Protein AF-A0A4V5NY63-F1 (afdb_monomer_lite)

Sequence (274 aa):
MLSLVLTALLGGGAPMCDRSELPGCLERLPTPLVSALSQHWGVPPRQLGPTLERQLAGQGAVTLTLGRQALILTDGRRIAQPHILLVGHEVYELPSVHSLSLAVLHEQGHLIEVGEELRQPYRFAYWPEVWQEEVVADLYALWQLARRGELALGWDLVHLRNFNLMGAAPDWAHWTTPVLLPWLVSPERRQTLARLSFERVLATSVVVAADLPHFRTLGRRQFGPGRGAYPYVPPQLVERWWQLLTPSLSLLMGEDLAPYRQRQHRLMVAKSAN

Secondary structure (DSSP, 8-state):
--------S--SPPPEEEGGGHHHHHHHS-HHHHHHHHHHHT--GGGHHHHHHHHTTT-SEEEEEETTEEEEEE-HHHHTPPEEEEETTEEEEE-----HHHHHHHHHHHT----HHHHGGG--TTS-TTHHHHHHHHHHHHHHHHHHT-GGGHHHHHHHHHHHHHSSS--SSS--HHHHHHHHH-HHHHHHHTTS-HHHHHHH----GGGHHHHHHHHHHHHS---S------HHHHHHHHHHHHHHHHHHHGGGHHHHHHHHHHHHHPPP--

Radius of gyration: 20.57 Å; chains: 1; bounding box: 48×41×68 Å

pLDDT: mean 89.66, std 14.72, range [22.0, 98.62]

Structure (mmCIF, N/CA/C/O backbone):
data_AF-A0A4V5NY63-F1
#
_entry.id   AF-A0A4V5NY63-F1
#
loop_
_atom_site.group_PDB
_atom_site.id
_atom_site.type_symbol
_atom_site.label_atom_id
_atom_site.label_alt_id
_atom_site.label_comp_id
_atom_site.label_asym_id
_atom_site.label_entity_id
_atom_site.label_seq_id
_atom_site.pdbx_PDB_ins_code
_atom_site.Cartn_x
_atom_site.Cartn_y
_atom_site.Cartn_z
_atom_site.occupancy
_atom_site.B_iso_or_equiv
_atom_site.auth_seq_id
_atom_site.auth_comp_id
_atom_site.auth_asym_id
_atom_site.auth_atom_id
_atom_site.pdbx_PDB_model_num
ATOM 1 N N . MET A 1 1 ? 15.476 -2.361 41.606 1.00 29.45 1 MET A N 1
ATOM 2 C CA . MET A 1 1 ? 14.693 -1.191 41.154 1.00 29.45 1 MET A CA 1
ATOM 3 C C . MET A 1 1 ? 14.299 -1.453 39.705 1.00 29.45 1 MET A C 1
ATOM 5 O O . MET A 1 1 ? 15.157 -1.394 38.844 1.00 29.45 1 MET A O 1
ATOM 9 N N . LEU A 1 2 ? 13.198 -2.171 39.474 1.00 29.66 2 LEU A N 1
ATOM 10 C CA . LEU A 1 2 ? 11.867 -1.618 39.163 1.00 29.66 2 LEU A CA 1
ATOM 11 C C . LEU A 1 2 ? 11.879 -0.659 37.962 1.00 29.66 2 LEU A C 1
ATOM 13 O O . LEU A 1 2 ? 12.070 0.541 38.116 1.00 29.66 2 LEU A O 1
ATOM 17 N N . SER A 1 3 ? 11.592 -1.206 36.783 1.00 22.00 3 SER A N 1
ATOM 18 C CA . SER A 1 3 ? 10.511 -0.695 35.937 1.00 22.00 3 SER A CA 1
ATOM 19 C C . SER A 1 3 ? 10.068 -1.800 34.987 1.00 22.00 3 SER A C 1
ATOM 21 O O . SER A 1 3 ? 10.631 -2.005 33.917 1.00 22.00 3 SER A O 1
ATOM 23 N N . LEU A 1 4 ? 9.045 -2.534 35.436 1.00 27.45 4 LEU A N 1
ATOM 24 C CA . LEU A 1 4 ? 8.019 -3.062 34.548 1.00 27.45 4 LEU A CA 1
ATOM 25 C C . LEU A 1 4 ? 7.499 -1.876 33.728 1.00 27.45 4 LEU A C 1
ATOM 27 O O . LEU A 1 4 ? 6.794 -1.024 34.268 1.00 27.45 4 LEU A O 1
ATOM 31 N N . VAL A 1 5 ? 7.867 -1.797 32.452 1.00 26.58 5 VAL A N 1
ATOM 32 C CA . VAL A 1 5 ? 7.132 -0.940 31.524 1.00 26.58 5 VAL A CA 1
ATOM 33 C C . VAL A 1 5 ? 5.848 -1.681 31.184 1.00 26.58 5 VAL A C 1
ATOM 35 O O . VAL A 1 5 ? 5.846 -2.806 30.693 1.00 26.58 5 VAL A O 1
ATOM 38 N N . LEU A 1 6 ? 4.761 -1.037 31.577 1.00 28.69 6 LEU A N 1
ATOM 39 C CA . LEU A 1 6 ? 3.382 -1.473 31.526 1.00 28.69 6 LEU A CA 1
ATOM 40 C C . LEU A 1 6 ? 2.942 -1.741 30.070 1.00 28.69 6 LEU A C 1
ATOM 42 O O . LEU A 1 6 ? 2.377 -0.877 29.405 1.00 28.69 6 LEU A O 1
ATOM 46 N N . THR A 1 7 ? 3.150 -2.955 29.564 1.00 36.00 7 THR A N 1
ATOM 47 C CA . THR A 1 7 ? 2.375 -3.501 28.438 1.00 36.00 7 THR A CA 1
ATOM 48 C C . THR A 1 7 ? 0.969 -3.838 28.922 1.00 36.00 7 THR A C 1
ATOM 50 O O . THR A 1 7 ? 0.666 -4.985 29.229 1.00 36.00 7 THR A O 1
ATOM 53 N N . ALA A 1 8 ? 0.116 -2.825 29.050 1.00 33.66 8 ALA A N 1
ATOM 54 C CA . ALA A 1 8 ? -1.332 -2.982 29.167 1.00 33.66 8 ALA A CA 1
ATOM 55 C C . ALA A 1 8 ? -1.982 -1.600 29.071 1.00 33.66 8 ALA A C 1
ATOM 57 O O . ALA A 1 8 ? -1.892 -0.841 30.028 1.00 33.66 8 ALA A O 1
ATOM 58 N N . LEU A 1 9 ? -2.589 -1.273 27.920 1.00 32.72 9 LEU A N 1
ATOM 59 C CA . LEU A 1 9 ? -3.793 -0.422 27.773 1.00 32.72 9 LEU A CA 1
ATOM 60 C C . LEU A 1 9 ? -4.186 -0.226 26.285 1.00 32.72 9 LEU A C 1
ATOM 62 O O . LEU A 1 9 ? -4.554 0.868 25.882 1.00 32.72 9 LEU A O 1
ATOM 66 N N . LEU A 1 10 ? -4.121 -1.282 25.463 1.00 37.81 10 LEU A N 1
ATOM 67 C CA . LEU A 1 10 ? -4.819 -1.389 24.163 1.00 37.81 10 LEU A CA 1
ATOM 68 C C . LEU A 1 10 ? -5.263 -2.851 23.941 1.00 37.81 10 LEU A C 1
ATOM 70 O O . LEU A 1 10 ? -5.021 -3.462 22.908 1.00 37.81 10 LEU A O 1
ATOM 74 N N . GLY A 1 11 ? -5.875 -3.455 24.966 1.00 31.77 11 GLY A N 1
ATOM 75 C CA . GLY A 1 11 ? -6.380 -4.837 24.917 1.00 31.77 11 GLY A CA 1
ATOM 76 C C . GLY A 1 11 ? -7.660 -5.029 24.089 1.00 31.77 11 GLY A C 1
ATOM 77 O O . GLY A 1 11 ? -8.155 -6.145 23.995 1.00 31.77 11 GLY A O 1
ATOM 78 N N . GLY A 1 12 ? -8.200 -3.966 23.491 1.00 48.44 12 GLY A N 1
ATOM 79 C CA . GLY A 1 12 ? -9.249 -4.028 22.477 1.00 48.44 12 GLY A CA 1
ATOM 80 C C . GLY A 1 12 ? -8.782 -3.225 21.271 1.00 48.44 12 GLY A C 1
ATOM 81 O O . GLY A 1 12 ? -8.307 -2.104 21.448 1.00 48.44 12 GLY A O 1
ATOM 82 N N . GLY A 1 13 ? -8.856 -3.806 20.071 1.00 73.38 13 GLY A N 1
ATOM 83 C CA . GLY A 1 13 ? -8.517 -3.096 18.835 1.00 73.38 13 GLY A CA 1
ATOM 84 C C . GLY A 1 13 ? -9.313 -1.794 18.696 1.00 73.38 13 GLY A C 1
ATOM 85 O O . GLY A 1 13 ? -10.376 -1.646 19.306 1.00 73.38 13 GLY A O 1
ATOM 86 N N . ALA A 1 14 ? -8.797 -0.845 17.912 1.00 87.62 14 ALA A N 1
ATOM 87 C CA . ALA A 1 14 ? -9.517 0.396 17.645 1.00 87.62 14 ALA A CA 1
ATOM 88 C C . ALA A 1 14 ? -10.926 0.087 17.103 1.00 87.62 14 ALA A C 1
ATOM 90 O O . ALA A 1 14 ? -11.062 -0.812 16.265 1.00 87.62 14 ALA A O 1
ATOM 91 N N . PRO A 1 15 ? -11.975 0.793 17.570 1.00 93.50 15 PRO A N 1
ATOM 92 C CA . PRO A 1 15 ? -13.301 0.657 16.990 1.00 93.50 15 PRO A CA 1
ATOM 93 C C . PRO A 1 15 ? -13.247 0.937 15.489 1.00 93.50 15 PRO A C 1
ATOM 95 O O . PRO A 1 15 ? -12.444 1.746 15.020 1.00 93.50 15 PRO A O 1
ATOM 98 N N . MET A 1 16 ? -14.120 0.259 14.751 1.00 95.12 16 MET A N 1
ATOM 99 C CA . MET A 1 16 ? -14.209 0.357 13.303 1.00 95.12 16 MET A CA 1
ATOM 100 C C . MET A 1 16 ? -15.627 0.748 12.903 1.00 95.12 16 MET A C 1
ATOM 102 O O . MET A 1 16 ? -16.586 0.146 13.388 1.00 95.12 16 MET A O 1
ATOM 106 N N . CYS A 1 17 ? -15.750 1.721 12.004 1.00 95.56 17 CYS A N 1
ATOM 107 C CA . CYS A 1 17 ? -17.018 2.102 11.393 1.00 95.56 17 CYS A CA 1
ATOM 108 C C . CYS A 1 17 ? -16.914 2.018 9.872 1.00 95.56 17 CYS A C 1
ATOM 110 O O . CYS A 1 17 ? -16.040 2.646 9.275 1.00 95.56 17 CYS A O 1
ATOM 112 N N . ASP A 1 18 ? -17.832 1.296 9.232 1.00 95.62 18 ASP A N 1
ATOM 113 C CA . ASP A 1 18 ? -18.057 1.464 7.798 1.00 95.62 18 ASP A CA 1
ATOM 114 C C . ASP A 1 18 ? -18.933 2.695 7.549 1.00 95.62 18 ASP A C 1
ATOM 116 O O . ASP A 1 18 ? -19.843 3.012 8.322 1.00 95.62 18 ASP A O 1
ATOM 120 N N . ARG A 1 19 ? -18.657 3.395 6.451 1.00 94.75 19 ARG A N 1
ATOM 121 C CA . ARG A 1 19 ? -19.378 4.587 6.014 1.00 94.75 19 ARG A CA 1
ATOM 122 C C . ARG A 1 19 ? -20.884 4.362 5.930 1.00 94.75 19 ARG A C 1
ATOM 124 O O . ARG A 1 19 ? -21.646 5.247 6.309 1.00 94.75 19 ARG A O 1
ATOM 131 N N . SER A 1 20 ? -21.316 3.206 5.430 1.00 93.88 20 SER A N 1
ATOM 132 C CA . SER A 1 20 ? -22.738 2.885 5.265 1.00 93.88 20 SER A CA 1
ATOM 133 C C . SER A 1 20 ? -23.472 2.704 6.597 1.00 93.88 20 SER A C 1
ATOM 135 O O . SER A 1 20 ? -24.684 2.897 6.659 1.00 93.88 20 SER A O 1
ATOM 137 N N . GLU A 1 21 ? -22.738 2.417 7.674 1.00 94.12 21 GLU A N 1
ATOM 138 C CA . GLU A 1 21 ? -23.269 2.181 9.018 1.00 94.12 21 GLU A CA 1
ATOM 139 C C . GLU A 1 21 ? -22.912 3.301 10.004 1.00 94.12 21 GLU A C 1
ATOM 141 O O . GLU A 1 21 ? -23.162 3.186 11.207 1.00 94.12 21 GLU A O 1
ATOM 146 N N . LEU A 1 22 ? -22.323 4.396 9.517 1.00 92.19 22 LEU A N 1
ATOM 147 C CA . LEU A 1 22 ? -21.719 5.425 10.354 1.00 92.19 22 LEU A CA 1
ATOM 148 C C . LEU A 1 22 ? -22.670 6.011 11.417 1.00 92.19 22 LEU A C 1
ATOM 150 O O . LEU A 1 22 ? -22.223 6.139 12.559 1.00 92.19 22 LEU A O 1
ATOM 154 N N . PRO A 1 23 ? -23.962 6.302 11.135 1.00 90.44 23 PRO A N 1
ATOM 155 C CA . PRO A 1 23 ? -24.884 6.789 12.163 1.00 90.44 23 PRO A CA 1
ATOM 156 C C . PRO A 1 23 ? -25.021 5.827 13.353 1.00 90.44 23 PRO A C 1
ATOM 158 O O . PRO A 1 23 ? -24.806 6.228 14.493 1.00 90.44 23 PRO A O 1
ATOM 161 N N . GLY A 1 24 ? -25.289 4.543 13.093 1.00 92.50 24 GLY A N 1
ATOM 162 C CA . GLY A 1 24 ? -25.419 3.529 14.147 1.00 92.50 24 GLY A CA 1
ATOM 163 C C . GLY A 1 24 ? -24.078 3.120 14.764 1.00 92.50 24 GLY A C 1
ATOM 164 O O . GLY A 1 24 ? -24.018 2.643 15.897 1.00 92.50 24 GLY A O 1
ATOM 165 N N . CYS A 1 25 ? -22.970 3.300 14.045 1.00 94.44 25 CYS A N 1
ATOM 166 C CA . CYS A 1 25 ? -21.642 3.101 14.606 1.00 94.44 25 CYS A CA 1
ATOM 167 C C . CYS A 1 25 ? -21.297 4.184 15.636 1.00 94.44 25 CYS A C 1
ATOM 169 O O . CYS A 1 25 ? -20.850 3.850 16.730 1.00 94.44 25 CYS A O 1
ATOM 171 N N . LEU A 1 26 ? -21.571 5.459 15.330 1.00 93.75 26 LEU A N 1
ATOM 172 C CA . LEU A 1 26 ? -21.316 6.596 16.222 1.00 93.75 26 LEU A CA 1
ATOM 173 C C . LEU A 1 26 ? -22.011 6.455 17.581 1.00 93.75 26 LEU A C 1
ATOM 175 O O . LEU A 1 26 ? -21.423 6.809 18.600 1.00 93.75 26 LEU A O 1
ATOM 179 N N . GLU A 1 27 ? -23.223 5.903 17.608 1.00 92.94 27 GLU A N 1
ATOM 180 C CA . GLU A 1 27 ? -23.971 5.634 18.845 1.00 92.94 27 GLU A CA 1
ATOM 181 C C . GLU A 1 27 ? -23.320 4.553 19.722 1.00 92.94 27 GLU A C 1
ATOM 183 O O . GLU A 1 27 ? -23.500 4.546 20.938 1.00 92.94 27 GLU A O 1
ATOM 188 N N . ARG A 1 28 ? -22.548 3.647 19.111 1.00 94.50 28 ARG A N 1
ATOM 189 C CA . ARG A 1 28 ? -21.845 2.548 19.790 1.00 94.50 28 ARG A CA 1
ATOM 190 C C . ARG A 1 28 ? -20.397 2.886 20.142 1.00 94.50 28 ARG A C 1
ATOM 192 O O . ARG A 1 28 ? -19.761 2.118 20.866 1.00 94.50 28 ARG A O 1
ATOM 199 N N . LEU A 1 29 ? -19.856 3.995 19.631 1.00 93.94 29 LEU A N 1
ATOM 200 C CA . LEU A 1 29 ? -18.491 4.404 19.942 1.00 93.94 29 LEU A CA 1
ATOM 201 C C . LEU A 1 29 ? -18.358 4.781 21.426 1.00 93.94 29 LEU A C 1
ATOM 203 O O . LEU A 1 29 ? -19.272 5.377 22.000 1.00 93.94 29 LEU A O 1
ATOM 207 N N . PRO A 1 30 ? -17.202 4.507 22.059 1.00 93.25 30 PRO A N 1
ATOM 208 C CA . PRO A 1 30 ? -16.958 4.940 23.427 1.00 93.25 30 PRO A CA 1
ATOM 209 C C . PRO A 1 30 ? -17.129 6.457 23.576 1.00 93.25 30 PRO A C 1
ATOM 211 O O . PRO A 1 30 ? -16.514 7.228 22.837 1.00 93.25 30 PRO A O 1
ATOM 214 N N . THR A 1 31 ? -17.890 6.899 24.581 1.00 93.38 31 THR A N 1
ATOM 215 C CA . THR A 1 31 ? -18.120 8.329 24.859 1.00 93.38 31 THR A CA 1
ATOM 216 C C . THR A 1 31 ? -16.829 9.157 24.910 1.00 93.38 31 THR A C 1
ATOM 218 O O . THR A 1 31 ? -16.818 10.248 24.339 1.00 93.38 31 THR A O 1
ATOM 221 N N . PRO A 1 32 ? -15.714 8.678 25.510 1.00 93.62 32 PRO A N 1
ATOM 222 C CA . PRO A 1 32 ? -14.455 9.421 25.483 1.00 93.62 32 PRO A CA 1
ATOM 223 C C . PRO A 1 32 ? -13.917 9.688 24.069 1.00 93.62 32 PRO A C 1
ATOM 225 O O . PRO A 1 32 ? -13.376 10.765 23.840 1.00 93.62 32 PRO A O 1
ATOM 228 N N . LEU A 1 33 ? -14.088 8.746 23.134 1.00 94.25 33 LEU A N 1
ATOM 229 C CA . LEU A 1 33 ? -13.667 8.890 21.737 1.00 94.25 33 LEU A CA 1
ATOM 230 C C . LEU A 1 33 ? -14.555 9.887 20.993 1.00 94.25 33 LEU A C 1
ATOM 232 O O . LEU A 1 33 ? -14.050 10.796 20.343 1.00 94.25 33 LEU A O 1
ATOM 236 N N . VAL A 1 34 ? -15.875 9.772 21.142 1.00 94.69 34 VAL A N 1
ATOM 237 C CA . VAL A 1 34 ? -16.831 10.715 20.539 1.00 94.69 34 VAL A CA 1
ATOM 238 C C . VAL A 1 34 ? -16.561 12.147 21.009 1.00 94.69 34 VAL A C 1
ATOM 240 O O . VAL A 1 34 ? -16.548 13.075 20.197 1.00 94.69 34 VAL A O 1
ATOM 243 N N . SER A 1 35 ? -16.301 12.334 22.304 1.00 93.62 35 SER A N 1
ATOM 244 C CA . SER A 1 35 ? -15.958 13.639 22.875 1.00 93.62 35 SER A CA 1
ATOM 245 C C . SER A 1 35 ? -14.636 14.182 22.332 1.00 93.62 35 SER A C 1
ATOM 247 O O . SER A 1 35 ? -14.587 15.347 21.942 1.00 93.62 35 SER A O 1
ATOM 249 N N . ALA A 1 36 ? -13.587 13.356 22.250 1.00 93.69 36 ALA A N 1
ATOM 250 C CA . ALA A 1 36 ? -12.290 13.772 21.718 1.00 93.69 36 ALA A CA 1
ATOM 251 C C . ALA A 1 36 ? -12.376 14.187 20.241 1.00 93.69 36 ALA A C 1
ATOM 253 O O . ALA A 1 36 ? -11.878 15.249 19.871 1.00 93.69 36 ALA A O 1
ATOM 254 N N . LEU A 1 37 ? -13.068 13.395 19.413 1.00 94.69 37 LEU A N 1
ATOM 255 C CA . LEU A 1 37 ? -13.323 13.704 18.003 1.00 94.69 37 LEU A CA 1
ATOM 256 C C . LEU A 1 37 ? -14.122 15.013 17.861 1.00 94.69 37 LEU A C 1
ATOM 258 O O . LEU A 1 37 ? -13.744 15.901 17.098 1.00 94.69 37 LEU A O 1
ATOM 262 N N . SER A 1 38 ? -15.197 15.171 18.642 1.00 95.12 38 SER A N 1
ATOM 263 C CA . SER A 1 38 ? -16.031 16.386 18.648 1.00 95.12 38 SER A CA 1
ATOM 264 C C . SER A 1 38 ? -15.218 17.632 18.994 1.00 95.12 38 SER A C 1
ATOM 266 O O . SER A 1 38 ? -15.322 18.655 18.319 1.00 95.12 38 SER A O 1
ATOM 268 N N . GLN A 1 39 ? -14.375 17.536 20.025 1.00 95.19 39 GLN A N 1
ATOM 269 C CA . GLN A 1 39 ? -13.509 18.626 20.459 1.00 95.19 39 GLN A CA 1
ATOM 270 C C . GLN A 1 39 ? -12.441 18.957 19.413 1.00 95.19 39 GLN A C 1
ATOM 272 O O . GLN A 1 39 ? -12.227 20.134 19.134 1.00 95.19 39 GLN A O 1
ATOM 277 N N . HIS A 1 40 ? -11.799 17.944 18.824 1.00 95.06 40 HIS A N 1
ATOM 278 C CA . HIS A 1 40 ? -10.750 18.134 17.825 1.00 95.06 40 HIS A CA 1
ATOM 279 C C . HIS A 1 40 ? -11.250 18.916 16.600 1.00 95.06 40 HIS A C 1
ATOM 281 O O . HIS A 1 40 ? -10.577 19.841 16.152 1.00 95.06 40 HIS A O 1
ATOM 287 N N . TRP A 1 41 ? -12.450 18.601 16.100 1.00 95.25 41 TRP A N 1
ATOM 288 C CA . TRP A 1 41 ? -13.045 19.303 14.952 1.00 95.25 41 TRP A CA 1
ATOM 289 C C . TRP A 1 41 ? -13.953 20.482 15.319 1.00 95.25 41 TRP A C 1
ATOM 291 O O . TRP A 1 41 ? -14.473 21.141 14.421 1.00 95.25 41 TRP A O 1
ATOM 301 N N . GLY A 1 42 ? -14.168 20.761 16.607 1.00 96.31 42 GLY A N 1
ATOM 302 C CA . GLY A 1 42 ? -15.038 21.851 17.054 1.00 96.31 42 GLY A CA 1
ATOM 303 C C . GLY A 1 42 ? -16.506 21.684 16.643 1.00 96.31 42 GLY A C 1
ATOM 304 O O . GLY A 1 42 ? -17.195 22.678 16.415 1.00 96.31 42 GLY A O 1
ATOM 305 N N . VAL A 1 43 ? -16.992 20.443 16.528 1.00 96.12 43 VAL A N 1
ATOM 306 C CA . VAL A 1 43 ? -18.376 20.136 16.132 1.00 96.12 43 VAL A CA 1
ATOM 307 C C . VAL A 1 43 ? -19.113 19.377 17.237 1.00 96.12 43 VAL A C 1
ATOM 309 O O . VAL A 1 43 ? -18.509 18.561 17.927 1.00 96.12 43 VAL A O 1
ATOM 312 N N . PRO A 1 44 ? -20.430 19.584 17.415 1.00 95.00 44 PRO A N 1
ATOM 313 C CA . PRO A 1 44 ? -21.222 18.754 18.319 1.00 95.00 44 PRO A CA 1
ATOM 314 C C . PRO A 1 44 ? -21.217 17.273 17.885 1.00 95.00 44 PRO A C 1
ATOM 316 O O . PRO A 1 44 ? -21.228 17.018 16.679 1.00 95.00 44 PRO A O 1
ATOM 319 N N . PRO A 1 45 ? -21.350 16.298 18.810 1.00 91.94 45 PRO A N 1
ATOM 320 C CA . PRO A 1 45 ? -21.358 14.866 18.480 1.00 91.94 45 PRO A CA 1
ATOM 321 C C . PRO A 1 45 ? -22.326 14.470 17.355 1.00 91.94 45 PRO A C 1
ATOM 323 O O . PRO A 1 45 ? -21.975 13.714 16.456 1.00 91.94 45 PRO A O 1
ATOM 326 N N . ARG A 1 46 ? -23.527 15.064 17.336 1.00 89.38 46 ARG A N 1
ATOM 327 C CA . ARG A 1 46 ? -24.551 14.841 16.295 1.00 89.38 46 ARG A CA 1
ATOM 328 C C . ARG A 1 46 ? -24.134 15.275 14.880 1.00 89.38 46 ARG A C 1
ATOM 330 O O . ARG A 1 46 ? -24.807 14.933 13.919 1.00 89.38 46 ARG A O 1
ATOM 337 N N . GLN A 1 47 ? -23.071 16.069 14.752 1.00 92.56 47 GLN A N 1
ATOM 338 C CA . GLN A 1 47 ? -22.520 16.549 13.480 1.00 92.56 47 GLN A CA 1
ATOM 339 C C . GLN A 1 47 ? -21.197 15.857 13.114 1.00 92.56 47 GLN A C 1
ATOM 341 O O . GLN A 1 47 ? -20.589 16.211 12.104 1.00 92.56 47 GLN A O 1
ATOM 346 N N . LEU A 1 48 ? -20.749 14.862 13.891 1.00 94.19 48 LEU A N 1
ATOM 347 C CA . LEU A 1 48 ? -19.526 14.122 13.579 1.00 94.19 48 LEU A CA 1
ATOM 348 C C . LEU A 1 48 ? -19.643 13.293 12.301 1.00 94.19 48 LEU A C 1
ATOM 350 O O . LEU A 1 48 ? -18.667 13.224 11.565 1.00 94.19 48 LEU A O 1
ATOM 354 N N . GLY A 1 49 ? -20.812 12.714 12.007 1.00 94.06 49 GLY A N 1
ATOM 355 C CA . GLY A 1 49 ? -21.018 11.851 10.833 1.00 94.06 49 GLY A CA 1
ATOM 356 C C . GLY A 1 49 ? -20.498 12.472 9.530 1.00 94.06 49 GLY A C 1
ATOM 357 O O . GLY A 1 49 ? -19.539 11.953 8.963 1.00 94.06 49 GLY A O 1
ATOM 358 N N . PRO A 1 50 ? -21.009 13.643 9.108 1.00 94.06 50 PRO A N 1
ATOM 359 C CA . PRO A 1 50 ? -20.512 14.328 7.914 1.00 94.06 50 PRO A CA 1
ATOM 360 C C . PRO A 1 50 ? -19.016 14.676 7.958 1.00 94.06 50 PRO A C 1
ATOM 362 O O . PRO A 1 50 ? -18.367 14.751 6.917 1.00 94.06 50 PRO A O 1
ATOM 365 N N . THR A 1 51 ? -18.451 14.924 9.143 1.00 94.50 51 THR A N 1
ATOM 366 C CA . THR A 1 51 ? -17.014 15.199 9.305 1.00 94.50 51 THR A CA 1
ATOM 367 C C . THR A 1 51 ? -16.171 13.949 9.085 1.00 94.50 51 THR A C 1
ATOM 369 O O . THR A 1 51 ? -15.170 14.029 8.376 1.00 94.50 51 THR A O 1
ATOM 372 N N . LEU A 1 52 ? -16.597 12.808 9.627 1.00 94.50 52 LEU A N 1
ATOM 373 C CA . LEU A 1 52 ? -15.946 11.512 9.440 1.00 94.50 52 LEU A CA 1
ATOM 374 C C . LEU A 1 52 ? -16.086 11.017 7.992 1.00 94.50 52 LEU A C 1
ATOM 376 O O . LEU A 1 52 ? -15.110 10.551 7.415 1.00 94.50 52 LEU A O 1
ATOM 380 N N . GLU A 1 53 ? -17.243 11.210 7.351 1.00 93.44 53 GLU A N 1
ATOM 381 C CA . GLU A 1 53 ? -17.419 10.893 5.924 1.00 93.44 53 GLU A CA 1
ATOM 382 C C . GLU A 1 53 ? -16.442 11.656 5.026 1.00 93.44 53 GLU A C 1
ATOM 384 O O . GLU A 1 53 ? -15.936 11.102 4.051 1.00 93.44 53 GLU A O 1
ATOM 389 N N . ARG A 1 54 ? -16.150 12.923 5.350 1.00 92.81 54 ARG A N 1
ATOM 390 C CA . ARG A 1 54 ? -15.156 13.709 4.607 1.00 92.81 54 ARG A CA 1
ATOM 391 C C . ARG A 1 54 ? -13.738 13.167 4.766 1.00 92.81 54 ARG A C 1
ATOM 393 O O . ARG A 1 54 ? -12.959 13.328 3.834 1.00 92.81 54 ARG A O 1
ATOM 400 N N . GLN A 1 55 ? -13.408 12.519 5.886 1.00 93.06 55 GLN A N 1
ATOM 401 C CA . GLN A 1 55 ? -12.088 11.897 6.061 1.00 93.06 55 GLN A CA 1
ATOM 402 C C . GLN A 1 55 ? -11.891 10.696 5.126 1.00 93.06 55 GLN A C 1
ATOM 404 O O . GLN A 1 55 ? -10.777 10.443 4.693 1.00 93.06 55 GLN A O 1
ATOM 409 N N . LEU A 1 56 ? -12.971 10.005 4.747 1.00 90.00 56 LEU A N 1
ATOM 410 C CA . LEU A 1 56 ? -12.938 8.903 3.778 1.00 90.00 56 LEU A CA 1
ATOM 411 C C . LEU A 1 56 ? -12.910 9.363 2.312 1.00 90.00 56 LEU A C 1
ATOM 413 O O . LEU A 1 56 ? -12.898 8.529 1.407 1.00 90.00 56 LEU A O 1
ATOM 417 N N . ALA A 1 57 ? -12.966 10.668 2.026 1.00 84.31 57 ALA A N 1
ATOM 418 C CA . ALA A 1 57 ? -13.161 11.155 0.664 1.00 84.31 57 ALA A CA 1
ATOM 419 C C . ALA A 1 57 ? -12.036 10.690 -0.284 1.00 84.31 57 ALA A C 1
ATOM 421 O O . ALA A 1 57 ? -10.918 11.194 -0.259 1.00 84.31 57 ALA A O 1
ATOM 422 N N . GLY A 1 58 ? -12.365 9.730 -1.155 1.00 80.81 58 GLY A N 1
ATOM 423 C CA . GLY A 1 58 ? -11.441 9.148 -2.132 1.00 80.81 58 GLY A CA 1
ATOM 424 C C . GLY A 1 58 ? -10.629 7.950 -1.627 1.00 80.81 58 GLY A C 1
ATOM 425 O O . GLY A 1 58 ? -9.964 7.306 -2.445 1.00 80.81 58 GLY A O 1
ATOM 426 N N . GLN A 1 59 ? -10.733 7.600 -0.343 1.00 87.31 59 GLN A N 1
ATOM 427 C CA . GLN A 1 59 ? -9.990 6.519 0.307 1.00 87.31 59 GLN A CA 1
ATOM 428 C C . GLN A 1 59 ? -10.900 5.327 0.631 1.00 87.31 59 GLN A C 1
ATOM 430 O O . GLN A 1 59 ? -12.100 5.482 0.844 1.00 87.31 59 GLN A O 1
ATOM 435 N N . GLY A 1 60 ? -10.338 4.115 0.616 1.00 92.69 60 GLY A N 1
ATOM 436 C CA . GLY A 1 60 ? -11.072 2.897 0.987 1.00 92.69 60 GLY A CA 1
ATOM 437 C C . GLY A 1 60 ? -11.167 2.697 2.500 1.00 92.69 60 GLY A C 1
ATOM 438 O O . GLY A 1 60 ? -12.142 2.129 2.981 1.00 92.69 60 GLY A O 1
ATOM 439 N N . ALA A 1 61 ? -10.178 3.178 3.244 1.00 96.31 61 ALA A N 1
ATOM 440 C CA . ALA A 1 61 ? -10.148 3.192 4.695 1.00 96.31 61 ALA A CA 1
ATOM 441 C C . ALA A 1 61 ? -9.232 4.325 5.173 1.00 96.31 61 ALA A C 1
ATOM 443 O O . ALA A 1 61 ? -8.475 4.869 4.369 1.00 96.31 61 ALA A O 1
ATOM 444 N N . VAL A 1 62 ? -9.365 4.709 6.443 1.00 95.88 62 VAL A N 1
ATOM 445 C CA . VAL A 1 62 ? -8.468 5.662 7.103 1.00 95.88 62 VAL A CA 1
ATOM 446 C C . VAL A 1 62 ? -8.446 5.426 8.609 1.00 95.88 62 VAL A C 1
ATOM 448 O O . VAL A 1 62 ? -9.476 5.140 9.230 1.00 95.88 62 VAL A O 1
ATOM 451 N N . THR A 1 63 ? -7.278 5.612 9.209 1.00 96.19 63 THR A N 1
ATOM 452 C CA . THR A 1 63 ? -7.077 5.586 10.653 1.00 96.19 63 THR A CA 1
ATOM 453 C C . THR A 1 63 ? -7.028 6.999 11.207 1.00 96.19 63 THR A C 1
ATOM 455 O O . THR A 1 63 ? -6.199 7.819 10.823 1.00 96.19 63 THR A O 1
ATOM 458 N N . LEU A 1 64 ? -7.906 7.286 12.163 1.00 94.44 64 LEU A N 1
ATOM 459 C CA . LEU A 1 64 ? -7.946 8.556 12.875 1.00 94.44 64 LEU A CA 1
ATOM 460 C C . LEU A 1 64 ? -7.383 8.351 14.274 1.00 94.44 64 LEU A C 1
ATOM 462 O O . LEU A 1 64 ? -7.983 7.630 15.070 1.00 94.44 64 LEU A O 1
ATOM 466 N N . THR A 1 65 ? -6.263 8.996 14.592 1.00 91.19 65 THR A N 1
ATOM 467 C CA . THR A 1 65 ? -5.625 8.921 15.914 1.00 91.19 65 THR A CA 1
ATOM 468 C C . THR A 1 65 ? -5.743 10.243 16.667 1.00 91.19 65 THR A C 1
ATOM 470 O O . THR A 1 65 ? -5.364 11.292 16.148 1.00 91.19 65 THR A O 1
ATOM 473 N N . LEU A 1 66 ? -6.211 10.196 17.916 1.00 88.56 66 LEU A N 1
ATOM 474 C CA . LEU A 1 66 ? -6.268 11.336 18.834 1.00 88.56 66 LEU A CA 1
ATOM 475 C C . LEU A 1 66 ? -5.712 10.935 20.202 1.00 88.56 66 LEU A C 1
ATOM 477 O O . LEU A 1 66 ? -6.383 10.295 21.016 1.00 88.56 66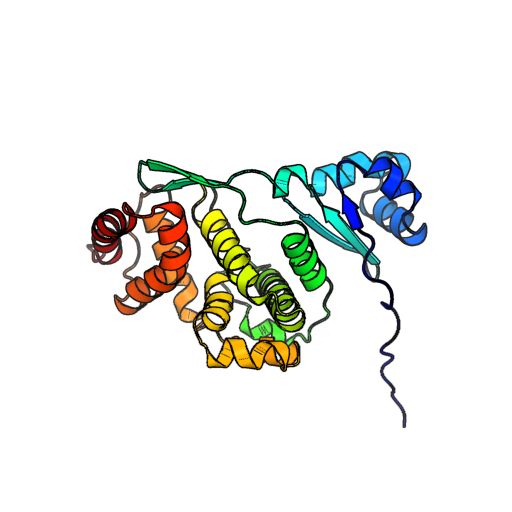 LEU A O 1
ATOM 481 N N . GLY A 1 67 ? -4.460 11.314 20.467 1.00 84.06 67 GLY A N 1
ATOM 482 C CA . GLY A 1 67 ? -3.755 10.909 21.681 1.00 84.06 67 GLY A CA 1
ATOM 483 C C . GLY A 1 67 ? -3.651 9.385 21.769 1.00 84.06 67 GLY A C 1
ATOM 484 O O . GLY A 1 67 ? -3.009 8.762 20.936 1.00 84.06 67 GLY A O 1
ATOM 485 N N . ARG A 1 68 ? -4.298 8.785 22.775 1.00 83.81 68 ARG A N 1
ATOM 486 C CA . ARG A 1 68 ? -4.321 7.322 22.989 1.00 83.81 68 ARG A CA 1
ATOM 487 C C . ARG A 1 68 ? -5.556 6.628 22.411 1.00 83.81 68 ARG A C 1
ATOM 489 O O . ARG A 1 68 ? -5.811 5.469 22.725 1.00 83.81 68 ARG A O 1
ATOM 496 N N . GLN A 1 69 ? -6.369 7.353 21.657 1.00 90.00 69 GLN A N 1
ATOM 497 C CA . GLN A 1 69 ? -7.599 6.842 21.072 1.00 90.00 69 GLN A CA 1
ATOM 498 C C . GLN A 1 69 ? -7.454 6.767 19.561 1.00 90.00 69 GLN A C 1
ATOM 500 O O . GLN A 1 69 ? -6.760 7.583 18.953 1.00 90.00 69 GLN A O 1
ATOM 505 N N . ALA A 1 70 ? -8.148 5.806 18.964 1.00 93.88 70 ALA A N 1
ATOM 506 C CA . ALA A 1 70 ? -8.189 5.662 17.526 1.00 93.88 70 ALA A CA 1
ATOM 507 C C . ALA A 1 70 ? -9.568 5.226 17.035 1.00 93.88 70 ALA A C 1
ATOM 509 O O . ALA A 1 70 ? -10.353 4.650 17.791 1.00 93.88 70 ALA A O 1
ATOM 510 N N . LEU A 1 71 ? -9.837 5.497 15.764 1.00 96.19 71 LEU A N 1
ATOM 511 C CA . LEU A 1 71 ? -11.003 5.042 15.020 1.00 96.19 71 LEU A CA 1
ATOM 512 C C . LEU A 1 71 ? -10.547 4.639 13.622 1.00 96.19 71 LEU A C 1
ATOM 514 O O . LEU A 1 71 ? -9.911 5.436 12.939 1.00 96.19 71 LEU A O 1
ATOM 518 N N . ILE A 1 72 ? -10.900 3.432 13.194 1.00 97.19 72 ILE A N 1
ATOM 519 C CA . ILE A 1 72 ? -10.736 3.016 11.802 1.00 97.19 72 ILE A CA 1
ATOM 520 C C . ILE A 1 72 ? -12.053 3.287 11.080 1.00 97.19 72 ILE A C 1
ATOM 522 O O . ILE A 1 72 ? -13.111 2.793 11.473 1.00 97.19 72 ILE A O 1
ATOM 526 N N . LEU A 1 73 ? -11.999 4.082 10.023 1.00 97.50 73 LEU A N 1
ATOM 527 C CA . LEU A 1 73 ? -13.117 4.281 9.117 1.00 97.50 73 LEU A CA 1
ATOM 528 C C . LEU A 1 73 ? -12.889 3.457 7.856 1.00 97.50 73 LEU A C 1
ATOM 530 O O . LEU A 1 73 ? -11.766 3.358 7.374 1.00 97.50 73 LEU A O 1
ATOM 534 N N . THR A 1 74 ? -13.957 2.898 7.301 1.00 97.19 74 THR A N 1
ATOM 535 C CA . THR A 1 74 ? -13.913 2.136 6.046 1.00 97.19 74 THR A CA 1
ATOM 536 C C . THR A 1 74 ? -15.022 2.593 5.104 1.00 97.19 74 THR A C 1
ATOM 538 O O . THR A 1 74 ? -16.061 3.083 5.541 1.00 97.19 74 THR A O 1
ATOM 541 N N . ASP A 1 75 ? -14.792 2.476 3.801 1.00 96.44 75 ASP A N 1
ATOM 542 C CA . ASP A 1 75 ? -15.795 2.650 2.753 1.00 96.44 75 ASP A CA 1
ATOM 543 C C . ASP A 1 75 ? -15.784 1.387 1.884 1.00 96.44 75 ASP A C 1
ATOM 545 O O . ASP A 1 75 ? -15.060 1.286 0.888 1.00 96.44 75 ASP A O 1
ATOM 549 N N . GLY A 1 76 ? -16.591 0.396 2.273 1.00 94.06 76 GLY A N 1
ATOM 550 C CA . GLY A 1 76 ? -16.683 -0.880 1.565 1.00 94.06 76 GLY A CA 1
ATOM 551 C C . GLY A 1 76 ? -17.048 -0.730 0.085 1.00 94.06 76 GLY A C 1
ATOM 552 O O . GLY A 1 76 ? -16.577 -1.508 -0.748 1.00 94.06 76 GLY A O 1
ATOM 553 N N . ARG A 1 77 ? -17.815 0.309 -0.283 1.00 93.69 77 ARG A N 1
ATOM 554 C CA . ARG A 1 77 ? -18.132 0.585 -1.693 1.00 93.69 77 ARG A CA 1
ATOM 555 C C . ARG A 1 77 ? -16.888 1.007 -2.453 1.00 93.69 77 ARG A C 1
ATOM 557 O O . ARG A 1 77 ? -16.695 0.538 -3.567 1.00 93.69 77 ARG A O 1
ATOM 564 N N . ARG A 1 78 ? -16.058 1.877 -1.873 1.00 93.88 78 ARG A N 1
ATOM 565 C CA . ARG A 1 78 ? -14.789 2.310 -2.473 1.00 93.88 78 ARG A CA 1
ATOM 566 C C . ARG A 1 78 ? -13.786 1.164 -2.561 1.00 93.88 78 ARG A C 1
ATOM 568 O O . ARG A 1 78 ? -13.132 1.038 -3.588 1.00 93.88 78 ARG A O 1
ATOM 575 N N . ILE A 1 79 ? -13.697 0.318 -1.536 1.00 95.12 79 ILE A N 1
ATOM 576 C CA . ILE A 1 79 ? -12.841 -0.880 -1.544 1.00 95.12 79 ILE A CA 1
ATOM 577 C C . ILE A 1 79 ? -13.238 -1.830 -2.682 1.00 95.12 79 ILE A C 1
ATOM 579 O O . ILE A 1 79 ? -12.371 -2.379 -3.351 1.00 95.12 79 ILE A O 1
ATOM 583 N N . ALA A 1 80 ? -14.534 -1.994 -2.947 1.00 94.81 80 ALA A N 1
ATOM 584 C CA . ALA A 1 80 ? -15.030 -2.871 -4.006 1.00 94.81 80 ALA A CA 1
ATOM 585 C C . ALA A 1 80 ? -14.936 -2.278 -5.428 1.00 94.81 80 ALA A C 1
ATOM 587 O O . ALA A 1 80 ? -15.286 -2.967 -6.388 1.00 94.81 80 ALA A O 1
ATOM 588 N N . GLN A 1 81 ? -14.509 -1.019 -5.596 1.00 94.50 81 GLN A N 1
ATOM 589 C CA . GLN A 1 81 ? -14.441 -0.399 -6.923 1.00 94.50 81 GLN A CA 1
ATOM 590 C C . GLN A 1 81 ? -13.363 -1.049 -7.799 1.00 94.50 81 GLN A C 1
ATOM 592 O O . GLN A 1 81 ? -12.260 -1.301 -7.312 1.00 94.50 81 GLN A O 1
ATOM 597 N N . PRO A 1 82 ? -13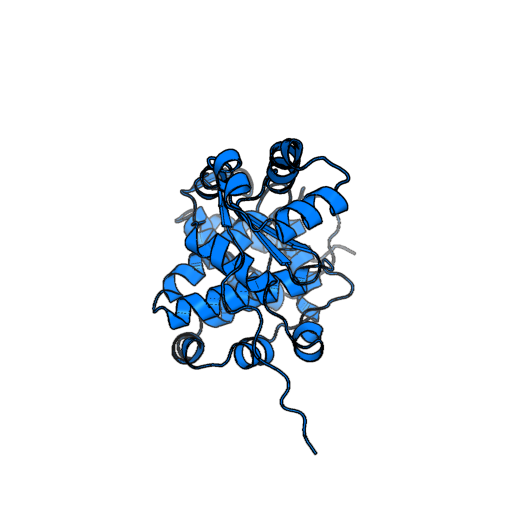.649 -1.278 -9.094 1.00 95.00 82 PRO A N 1
ATOM 598 C CA . PRO A 1 82 ? -12.645 -1.764 -10.027 1.00 95.00 82 PRO A CA 1
ATOM 599 C C . PRO A 1 82 ? -11.518 -0.743 -10.211 1.00 95.00 82 PRO A C 1
ATOM 601 O O . PRO A 1 82 ? -11.706 0.470 -10.065 1.00 95.00 82 PRO A O 1
ATOM 604 N N . HIS A 1 83 ? -10.342 -1.241 -10.579 1.00 94.06 83 HIS A N 1
ATOM 605 C CA . HIS A 1 83 ? -9.225 -0.402 -10.989 1.00 94.06 83 HIS A CA 1
ATOM 606 C C . HIS A 1 83 ? -9.374 -0.060 -12.466 1.00 94.06 83 HIS A C 1
ATOM 608 O O . HIS A 1 83 ? -9.330 -0.949 -13.309 1.00 94.06 83 HIS A O 1
ATOM 614 N N . ILE A 1 84 ? -9.514 1.230 -12.771 1.00 94.25 84 ILE A N 1
ATOM 615 C CA . ILE A 1 84 ? -9.523 1.747 -14.141 1.00 94.25 84 ILE A CA 1
ATOM 616 C C . ILE A 1 84 ? -8.247 2.565 -14.331 1.00 94.25 84 ILE A C 1
ATOM 618 O O . ILE A 1 84 ? -8.059 3.592 -13.673 1.00 94.25 84 ILE A O 1
ATOM 622 N N . LEU A 1 85 ? -7.354 2.098 -15.202 1.00 94.19 85 LEU A N 1
ATOM 623 C CA . LEU A 1 85 ? -6.024 2.673 -15.404 1.00 94.19 85 LEU A CA 1
ATOM 624 C C . LEU A 1 85 ? -5.795 2.996 -16.881 1.00 94.19 85 LEU A C 1
ATOM 626 O O . LEU A 1 85 ? -5.990 2.149 -17.747 1.00 94.19 85 LEU A O 1
ATOM 630 N N . LEU A 1 86 ? -5.320 4.211 -17.159 1.00 92.31 86 LEU A N 1
ATOM 631 C CA . LEU A 1 86 ? -4.796 4.593 -18.469 1.00 92.31 86 LEU A CA 1
ATOM 632 C C . LEU A 1 86 ? -3.282 4.386 -18.455 1.00 92.31 86 LEU A C 1
ATOM 634 O O . LEU A 1 86 ? -2.561 5.153 -17.818 1.00 92.31 86 LEU A O 1
ATOM 638 N N . VAL A 1 87 ? -2.791 3.364 -19.157 1.00 91.06 87 VAL A N 1
ATOM 639 C CA . VAL A 1 87 ? -1.354 3.074 -19.222 1.00 91.06 87 VAL A CA 1
ATOM 640 C C . VAL A 1 87 ? -0.875 3.115 -20.667 1.00 91.06 87 VAL A C 1
ATOM 642 O O . VAL A 1 87 ? -1.258 2.306 -21.510 1.00 91.06 87 VAL A O 1
ATOM 645 N N . GLY A 1 88 ? -0.000 4.078 -20.970 1.00 86.06 88 GLY A N 1
ATOM 646 C CA . GLY A 1 88 ? 0.323 4.412 -22.355 1.00 86.06 88 GLY A CA 1
ATOM 647 C C . GLY A 1 88 ? -0.873 5.088 -23.025 1.00 86.06 88 GLY A C 1
ATOM 648 O O . GLY A 1 88 ? -1.217 6.205 -22.658 1.00 86.06 88 GLY A O 1
ATOM 649 N N . HIS A 1 89 ? -1.490 4.413 -23.995 1.00 87.38 89 HIS A N 1
ATOM 650 C CA . HIS A 1 89 ? -2.680 4.905 -24.707 1.00 87.38 89 HIS A CA 1
ATOM 651 C C . HIS A 1 89 ? -3.885 3.967 -24.557 1.00 87.38 89 HIS A C 1
ATOM 653 O O . HIS A 1 89 ? -4.899 4.176 -25.212 1.00 87.38 89 HIS A O 1
ATOM 659 N N . GLU A 1 90 ? -3.765 2.952 -23.702 1.00 92.31 90 GLU A N 1
ATOM 660 C CA . GLU A 1 90 ? -4.774 1.914 -23.510 1.00 92.31 90 GLU A CA 1
ATOM 661 C C . GLU A 1 90 ? -5.429 2.067 -22.137 1.00 92.31 90 GLU A C 1
ATOM 663 O O . GLU A 1 90 ? -4.755 2.382 -21.147 1.00 92.31 90 GLU A O 1
ATOM 668 N N . VAL A 1 91 ? -6.741 1.834 -22.086 1.00 94.69 91 VAL A N 1
ATOM 669 C CA . VAL A 1 91 ? -7.511 1.781 -20.842 1.00 94.69 91 VAL A CA 1
ATOM 670 C C . VAL A 1 91 ? -7.668 0.326 -20.437 1.00 94.69 91 VAL A C 1
ATOM 672 O O . VAL A 1 91 ? -8.192 -0.480 -21.200 1.00 94.69 91 VAL A O 1
ATOM 675 N N . TYR A 1 92 ? -7.250 0.016 -19.218 1.00 95.62 92 TYR A N 1
ATOM 676 C CA . TYR A 1 92 ? -7.428 -1.294 -18.613 1.00 95.62 92 TYR A CA 1
ATOM 677 C C . TYR A 1 92 ? -8.388 -1.184 -17.435 1.00 95.62 92 TYR A C 1
ATOM 679 O O . TYR A 1 92 ? -8.281 -0.262 -16.622 1.00 95.62 92 TYR A O 1
ATOM 687 N N . GLU A 1 93 ? -9.296 -2.148 -17.333 1.00 95.56 93 GLU A N 1
ATOM 688 C CA . GLU A 1 93 ? -10.209 -2.302 -16.207 1.00 95.56 93 GLU A CA 1
ATOM 689 C C . GLU A 1 93 ? -9.979 -3.665 -15.555 1.00 95.56 93 GLU A C 1
ATOM 691 O O . GLU A 1 93 ? -9.965 -4.690 -16.236 1.00 95.56 93 GLU A O 1
ATOM 696 N N . LEU A 1 94 ? -9.796 -3.677 -14.234 1.00 94.94 94 LEU A N 1
ATOM 697 C CA . LEU A 1 94 ? -9.699 -4.904 -13.450 1.00 94.94 94 LEU A CA 1
ATOM 698 C C . LEU A 1 94 ? -10.653 -4.894 -12.265 1.00 94.94 94 LEU A C 1
ATOM 700 O O . LEU A 1 94 ? -10.874 -3.836 -11.666 1.00 94.94 94 LEU A O 1
ATOM 704 N N . PRO A 1 95 ? -11.133 -6.080 -11.848 1.00 95.62 95 PRO A N 1
ATOM 705 C CA . PRO A 1 95 ? -11.714 -6.249 -10.527 1.00 95.62 95 PRO A CA 1
ATOM 706 C C . PRO A 1 95 ? -10.805 -5.666 -9.441 1.00 95.62 95 PRO A C 1
ATOM 708 O O . PRO A 1 95 ? -9.579 -5.638 -9.583 1.00 95.62 95 PRO A O 1
ATOM 711 N N . SER A 1 96 ? -11.413 -5.210 -8.347 1.00 94.88 96 SER A N 1
ATOM 712 C CA . SER A 1 96 ? -10.651 -4.704 -7.209 1.00 94.88 96 SER A CA 1
ATOM 713 C C . SER A 1 96 ? -9.686 -5.773 -6.699 1.00 94.88 96 SER A C 1
ATOM 715 O O . SER A 1 96 ? -10.099 -6.898 -6.417 1.00 94.88 96 SER A O 1
ATOM 717 N N . VAL A 1 97 ? -8.412 -5.405 -6.549 1.00 95.25 97 VAL A N 1
ATOM 718 C CA . VAL A 1 97 ? -7.453 -6.183 -5.745 1.00 95.25 97 VAL A CA 1
ATOM 719 C C . VAL A 1 97 ? -7.496 -5.741 -4.282 1.00 95.25 97 VAL A C 1
ATOM 721 O O . VAL A 1 97 ? -6.812 -6.288 -3.430 1.00 95.25 97 VAL A O 1
ATOM 724 N N . HIS A 1 98 ? -8.295 -4.730 -3.950 1.00 93.62 98 HIS A N 1
ATOM 725 C CA . HIS A 1 98 ? -8.472 -4.289 -2.580 1.00 93.62 98 HIS A CA 1
ATOM 726 C C . HIS A 1 98 ? -9.526 -5.156 -1.879 1.00 93.62 98 HIS A C 1
ATOM 728 O O . HIS A 1 98 ? -10.536 -5.547 -2.462 1.00 93.62 98 HIS A O 1
ATOM 734 N N . SER A 1 99 ? -9.324 -5.433 -0.592 1.00 94.81 99 SER A N 1
ATOM 735 C CA . SER A 1 99 ? -10.315 -6.104 0.248 1.00 94.81 99 SER A CA 1
ATOM 736 C C . SER A 1 99 ? -10.418 -5.414 1.599 1.00 94.81 99 SER A C 1
ATOM 738 O O . SER A 1 99 ? -9.467 -4.781 2.057 1.00 94.81 99 SER A O 1
ATOM 740 N N . LEU A 1 100 ? -11.565 -5.568 2.264 1.00 94.69 100 LEU A N 1
ATOM 741 C CA . LEU A 1 100 ? -11.771 -4.999 3.596 1.00 94.69 100 LEU A CA 1
ATOM 742 C C . LEU A 1 100 ? -10.739 -5.526 4.603 1.00 94.69 100 LEU A C 1
ATOM 744 O O . LEU A 1 100 ? -10.224 -4.756 5.403 1.00 94.69 100 LEU A O 1
ATOM 748 N N . SER A 1 101 ? -10.396 -6.817 4.531 1.00 94.69 101 SER A N 1
ATOM 749 C CA . SER A 1 101 ? -9.374 -7.421 5.397 1.00 94.69 101 SER A CA 1
ATOM 750 C C . SER A 1 101 ? -8.015 -6.739 5.224 1.00 94.69 101 SER A C 1
ATOM 752 O O . SER A 1 101 ? -7.390 -6.362 6.213 1.00 94.69 101 SER A O 1
ATOM 754 N N . LEU A 1 102 ? -7.585 -6.521 3.975 1.00 96.25 102 LEU A N 1
ATOM 755 C CA . LEU A 1 102 ? -6.315 -5.858 3.674 1.00 96.25 102 LEU A CA 1
ATOM 756 C C . LEU A 1 102 ? -6.314 -4.394 4.112 1.00 96.25 102 LEU A C 1
ATOM 758 O O . LEU A 1 102 ? -5.356 -3.967 4.752 1.00 96.25 102 LEU A O 1
ATOM 762 N N . ALA A 1 103 ? -7.395 -3.665 3.824 1.00 96.31 103 ALA A N 1
ATOM 763 C CA . ALA A 1 103 ? -7.563 -2.281 4.252 1.00 96.31 103 ALA A CA 1
ATOM 764 C C . ALA A 1 103 ? -7.424 -2.174 5.776 1.00 96.31 103 ALA A C 1
ATOM 766 O O . ALA A 1 103 ? -6.579 -1.448 6.281 1.00 96.31 103 ALA A O 1
ATOM 767 N N . VAL A 1 104 ? -8.182 -2.984 6.519 1.00 96.25 104 VAL A N 1
ATOM 768 C CA . VAL A 1 104 ? -8.167 -2.975 7.986 1.00 96.25 104 VAL A CA 1
ATOM 769 C C . VAL A 1 104 ? -6.806 -3.374 8.547 1.00 96.25 104 VAL A C 1
ATOM 771 O O . VAL A 1 104 ? -6.361 -2.783 9.524 1.00 96.25 104 VAL A O 1
ATOM 774 N N . LEU A 1 105 ? -6.130 -4.362 7.957 1.00 97.56 105 LEU A N 1
ATOM 775 C CA . LEU A 1 105 ? -4.785 -4.747 8.379 1.00 97.56 105 LEU A CA 1
ATOM 776 C C . LEU A 1 105 ? -3.777 -3.608 8.205 1.00 97.56 105 LEU A C 1
ATOM 778 O O . LEU A 1 105 ? -2.953 -3.394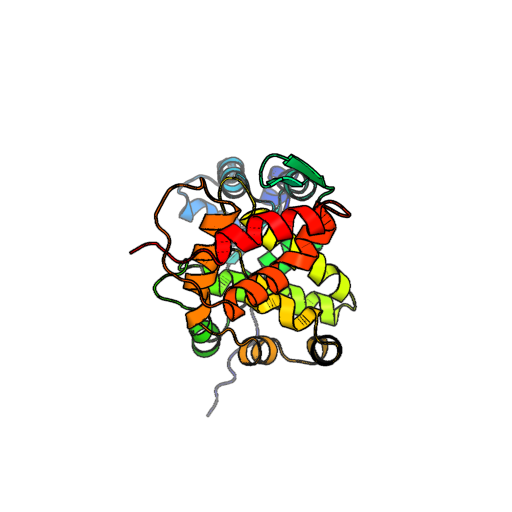 9.091 1.00 97.56 105 LEU A O 1
ATOM 782 N N . HIS A 1 106 ? -3.851 -2.886 7.090 1.00 97.81 106 HIS A N 1
ATOM 783 C CA . HIS A 1 106 ? -3.026 -1.708 6.847 1.00 97.81 106 HIS A CA 1
ATOM 784 C C . HIS A 1 106 ? -3.336 -0.600 7.864 1.00 97.81 106 HIS A C 1
ATOM 786 O O . HIS A 1 106 ? -2.434 -0.144 8.563 1.00 97.81 106 HIS A O 1
ATOM 792 N N . GLU A 1 107 ? -4.616 -0.279 8.065 1.00 97.12 107 GLU A N 1
ATOM 793 C CA . GLU A 1 107 ? -5.060 0.703 9.060 1.00 97.12 107 GLU A CA 1
ATOM 794 C C . GLU A 1 107 ? -4.605 0.355 10.489 1.00 97.12 107 GLU A C 1
ATOM 796 O O . GLU A 1 107 ? -4.103 1.194 11.236 1.00 97.12 107 GLU A O 1
ATOM 801 N N . GLN A 1 108 ? -4.676 -0.921 10.870 1.00 96.75 108 GLN A N 1
ATOM 802 C CA . GLN A 1 108 ? -4.137 -1.400 12.146 1.00 96.75 108 GLN A CA 1
ATOM 803 C C . GLN A 1 108 ? -2.625 -1.199 12.261 1.00 96.75 108 GLN A C 1
ATOM 805 O O . GLN A 1 108 ? -2.119 -0.993 13.362 1.00 96.75 108 GLN A O 1
ATOM 810 N N . GLY A 1 109 ? -1.905 -1.241 11.143 1.00 96.69 109 GLY A N 1
ATOM 811 C CA . GLY A 1 109 ? -0.479 -0.971 11.089 1.00 96.69 109 GLY A CA 1
ATOM 812 C C . GLY A 1 109 ? -0.119 0.472 11.461 1.00 96.69 109 GLY A C 1
ATOM 813 O O . GLY A 1 109 ? 0.891 0.675 12.136 1.00 96.69 109 GLY A O 1
ATOM 814 N N . HIS A 1 110 ? -0.972 1.454 11.145 1.00 95.44 110 HIS A N 1
ATOM 815 C CA . HIS A 1 110 ? -0.799 2.843 11.601 1.00 95.44 110 HIS A CA 1
ATOM 816 C C . HIS A 1 110 ? -0.950 3.006 13.119 1.00 95.44 110 HIS A C 1
ATOM 818 O O . HIS A 1 110 ? -0.439 3.964 13.696 1.00 95.44 110 HIS A O 1
ATOM 824 N N . LEU A 1 111 ? -1.612 2.058 13.787 1.00 94.75 111 LEU A N 1
ATOM 825 C CA . LEU A 1 111 ? -1.784 2.061 15.242 1.00 94.75 111 LEU A CA 1
ATOM 826 C C . LEU A 1 111 ? -0.586 1.478 15.994 1.00 94.75 111 LEU A C 1
ATOM 828 O O . LEU A 1 111 ? -0.560 1.519 17.226 1.00 94.75 111 LEU A O 1
ATOM 832 N N . ILE A 1 112 ? 0.387 0.899 15.288 1.00 92.75 112 ILE A N 1
ATOM 833 C CA . ILE A 1 112 ? 1.533 0.266 15.929 1.00 92.75 112 ILE A CA 1
ATOM 834 C C . ILE A 1 112 ? 2.559 1.322 16.335 1.00 92.75 112 ILE A C 1
ATOM 836 O O . ILE A 1 112 ? 3.144 2.040 15.517 1.00 92.75 112 ILE A O 1
ATOM 840 N N . GLU A 1 113 ? 2.836 1.363 17.634 1.00 91.00 113 GLU A N 1
ATOM 841 C CA . GLU A 1 113 ? 3.959 2.111 18.176 1.00 91.00 113 GLU A CA 1
ATOM 842 C C . GLU A 1 113 ? 5.262 1.374 17.848 1.00 91.00 113 GLU A C 1
ATOM 844 O O . GLU A 1 113 ? 5.501 0.249 18.284 1.00 91.00 113 GLU A O 1
ATOM 849 N N . VAL A 1 114 ? 6.107 2.020 17.050 1.00 91.00 114 VAL A N 1
ATOM 850 C CA . VAL A 1 114 ? 7.418 1.518 16.639 1.00 91.00 114 VAL A CA 1
ATOM 851 C C . VAL A 1 114 ? 8.474 2.500 17.132 1.00 91.00 114 VAL A C 1
ATOM 853 O O . VAL A 1 114 ? 8.272 3.715 17.058 1.00 91.00 114 VAL A O 1
ATOM 856 N N . GLY A 1 115 ? 9.597 1.982 17.630 1.00 92.31 115 GLY A N 1
ATOM 857 C CA . GLY A 1 115 ? 10.737 2.803 18.027 1.00 92.31 115 GLY A CA 1
ATOM 858 C C . GLY A 1 115 ? 11.269 3.635 16.860 1.00 92.31 115 GLY A C 1
ATOM 859 O O . GLY A 1 115 ? 11.259 3.215 15.700 1.00 92.31 115 GLY A O 1
ATOM 860 N N . GLU A 1 116 ? 11.718 4.848 17.158 1.00 90.75 116 GLU A N 1
ATOM 861 C CA . GLU A 1 116 ? 12.204 5.796 16.157 1.00 90.75 116 GLU A CA 1
ATOM 862 C C . GLU A 1 116 ? 13.373 5.215 15.342 1.00 90.75 116 GLU A C 1
ATOM 864 O O . GLU A 1 116 ? 13.428 5.367 14.124 1.00 90.75 116 GLU A O 1
ATOM 869 N N . GLU A 1 117 ? 14.250 4.448 15.986 1.00 92.62 117 GLU A N 1
ATOM 870 C CA . GLU A 1 117 ? 15.384 3.751 15.378 1.00 92.62 117 GLU A CA 1
ATOM 871 C C . GLU A 1 117 ? 14.985 2.747 14.288 1.00 92.62 117 GLU A C 1
ATOM 873 O O . GLU A 1 117 ? 15.743 2.535 13.343 1.00 92.62 117 GLU A O 1
ATOM 878 N N . LEU A 1 118 ? 13.787 2.162 14.383 1.00 92.56 118 LEU A N 1
ATOM 879 C CA . LEU A 1 118 ? 13.252 1.241 13.379 1.00 92.56 118 LEU A CA 1
ATOM 880 C C . LEU A 1 118 ? 12.527 1.973 12.241 1.00 92.56 118 LEU A C 1
ATOM 882 O O . LEU A 1 118 ? 12.355 1.395 11.170 1.00 92.56 118 LEU A O 1
ATOM 886 N N . ARG A 1 119 ? 12.124 3.237 12.441 1.00 89.88 119 ARG A N 1
ATOM 887 C CA . ARG A 1 119 ? 11.497 4.080 11.404 1.00 89.88 119 ARG A CA 1
ATOM 888 C C . ARG A 1 119 ? 12.507 4.872 10.582 1.00 89.88 119 ARG A C 1
ATOM 890 O O . ARG A 1 119 ? 12.272 5.116 9.402 1.00 89.88 119 ARG A O 1
ATOM 897 N N . GLN A 1 120 ? 13.626 5.266 11.188 1.00 88.94 120 GLN A N 1
ATOM 898 C CA . GLN A 1 120 ? 14.688 6.050 10.547 1.00 88.94 120 GLN A CA 1
ATOM 899 C C . GLN A 1 120 ? 15.156 5.495 9.189 1.00 88.94 120 GLN A C 1
ATOM 901 O O . GLN A 1 120 ? 15.299 6.293 8.261 1.00 88.94 120 GLN A O 1
ATOM 906 N N . PRO A 1 121 ? 15.313 4.167 8.995 1.00 90.25 121 PRO A N 1
ATOM 907 C CA . PRO A 1 121 ? 15.674 3.604 7.694 1.00 90.25 121 PRO A CA 1
ATOM 908 C C . PRO A 1 121 ? 14.669 3.876 6.569 1.00 90.25 121 PRO A C 1
ATOM 910 O O . PRO A 1 121 ? 14.996 3.597 5.421 1.00 90.25 121 PRO A O 1
ATOM 913 N N . TYR A 1 122 ? 13.472 4.387 6.876 1.00 91.31 122 TYR A N 1
ATOM 914 C CA . TYR A 1 122 ? 12.412 4.686 5.912 1.00 91.31 122 TYR A CA 1
ATOM 915 C C . TYR A 1 122 ? 12.187 6.187 5.678 1.00 91.31 122 TYR A C 1
ATOM 917 O O . TYR A 1 122 ? 11.276 6.561 4.941 1.00 91.31 122 TYR A O 1
ATOM 925 N N . ARG A 1 123 ? 13.015 7.057 6.270 1.00 90.44 123 ARG A N 1
ATOM 926 C CA . ARG A 1 123 ? 12.942 8.510 6.073 1.00 90.44 123 ARG A CA 1
ATOM 927 C C . ARG A 1 123 ? 13.941 8.982 5.030 1.00 90.44 123 ARG A C 1
ATOM 929 O O . ARG A 1 123 ? 15.141 8.738 5.139 1.00 90.44 123 ARG A O 1
ATOM 936 N N . PHE A 1 124 ? 13.453 9.729 4.042 1.00 87.06 124 PHE A N 1
ATOM 937 C CA . PHE A 1 124 ? 14.278 10.212 2.937 1.00 87.06 124 PHE A CA 1
ATOM 938 C C . PHE A 1 124 ? 13.937 11.653 2.585 1.00 87.06 124 PHE A C 1
ATOM 940 O O . PHE A 1 124 ? 12.784 11.977 2.326 1.00 87.06 124 PHE A O 1
ATOM 947 N N . ALA A 1 125 ? 14.961 12.502 2.491 1.00 83.19 125 ALA A N 1
ATOM 948 C CA . ALA A 1 125 ? 14.806 13.948 2.305 1.00 83.19 125 ALA A CA 1
ATOM 949 C C . ALA A 1 125 ? 13.998 14.364 1.056 1.00 83.19 125 ALA A C 1
ATOM 951 O O . ALA A 1 125 ? 13.450 15.459 1.016 1.00 83.19 125 ALA A O 1
ATOM 952 N N . TYR A 1 126 ? 13.925 13.512 0.029 1.00 81.94 126 TYR A N 1
ATOM 953 C CA . TYR A 1 126 ? 13.261 13.815 -1.249 1.00 81.94 126 TYR A CA 1
ATOM 954 C C . TYR A 1 126 ? 12.064 12.901 -1.550 1.00 81.94 126 TYR A C 1
ATOM 956 O O . TYR A 1 126 ? 11.634 12.777 -2.706 1.00 81.94 126 TYR A O 1
ATOM 964 N N . TRP A 1 127 ? 11.531 12.259 -0.512 1.00 88.75 127 TRP A N 1
ATOM 965 C CA . TRP A 1 127 ? 10.381 11.363 -0.562 1.00 88.75 127 TRP A CA 1
ATOM 966 C C . TRP A 1 127 ? 9.255 11.895 0.343 1.00 88.75 127 TRP A C 1
ATOM 968 O O . TRP A 1 127 ? 9.558 12.682 1.239 1.00 88.75 127 TRP A O 1
ATOM 978 N N . PRO A 1 128 ? 7.968 11.558 0.107 1.00 92.06 128 PRO A N 1
ATOM 979 C CA . PRO A 1 128 ? 6.885 12.004 0.983 1.00 92.06 128 PRO A CA 1
ATOM 980 C C . PRO A 1 128 ? 7.151 11.698 2.459 1.00 92.06 128 PRO A C 1
ATOM 982 O O . PRO A 1 128 ? 7.538 10.583 2.802 1.00 92.06 128 PRO A O 1
ATOM 985 N N . GLU A 1 129 ? 6.913 12.697 3.312 1.00 88.88 129 GLU A N 1
ATOM 986 C CA . GLU A 1 129 ? 7.213 12.642 4.748 1.00 88.88 129 GLU A CA 1
ATOM 987 C C . GLU A 1 129 ? 6.432 11.555 5.480 1.00 88.88 129 GLU A C 1
ATOM 989 O O . GLU A 1 129 ? 6.909 11.075 6.488 1.00 88.88 129 GLU A O 1
ATOM 994 N N . VAL A 1 130 ? 5.271 11.134 4.978 1.00 92.56 130 VAL A N 1
ATOM 995 C CA . VAL A 1 130 ? 4.461 10.068 5.593 1.00 92.56 130 VAL A CA 1
ATOM 996 C C . VAL A 1 130 ? 4.858 8.663 5.127 1.00 92.56 130 VAL A C 1
ATOM 998 O O . VAL A 1 130 ? 4.334 7.676 5.628 1.00 92.56 130 VAL A O 1
ATOM 1001 N N . TRP A 1 131 ? 5.804 8.520 4.189 1.00 94.81 131 TRP A N 1
ATOM 1002 C CA . TRP A 1 131 ? 6.095 7.210 3.592 1.00 94.81 131 TRP A CA 1
ATOM 1003 C C . TRP A 1 131 ? 6.577 6.171 4.604 1.00 94.81 131 TRP A C 1
ATOM 1005 O O . TRP A 1 131 ? 6.255 4.997 4.455 1.00 94.81 131 TRP A O 1
ATOM 1015 N N . GLN A 1 132 ? 7.314 6.563 5.650 1.00 94.50 132 GLN A N 1
ATOM 1016 C CA . GLN A 1 132 ? 7.701 5.602 6.687 1.00 94.50 132 GLN A CA 1
ATOM 1017 C C . GLN A 1 132 ? 6.494 5.001 7.411 1.00 94.50 132 GLN A C 1
ATOM 1019 O O . GLN A 1 132 ? 6.552 3.842 7.813 1.00 94.50 132 GLN A O 1
ATOM 1024 N N . GLU A 1 133 ? 5.419 5.770 7.588 1.00 94.94 133 GLU A N 1
ATOM 1025 C CA . GLU A 1 133 ? 4.195 5.299 8.240 1.00 94.94 133 GLU A CA 1
ATOM 1026 C C . GLU A 1 133 ? 3.485 4.301 7.331 1.00 94.94 133 GLU A C 1
ATOM 1028 O O . GLU A 1 133 ? 3.130 3.216 7.786 1.00 94.94 133 GLU A O 1
ATOM 1033 N N . GLU A 1 134 ? 3.423 4.599 6.032 1.00 97.00 134 GLU A N 1
ATOM 1034 C CA . GLU A 1 134 ? 2.891 3.689 5.015 1.00 97.00 134 GLU A CA 1
ATOM 1035 C C . GLU A 1 134 ? 3.691 2.386 4.913 1.00 97.00 134 GLU A C 1
ATOM 1037 O O . GLU A 1 134 ? 3.120 1.298 4.847 1.00 97.00 134 GLU A O 1
ATOM 1042 N N . VAL A 1 135 ? 5.026 2.463 4.954 1.00 97.25 135 VAL A N 1
ATOM 1043 C CA . VAL A 1 135 ? 5.899 1.281 4.950 1.00 97.25 135 VAL A CA 1
ATOM 1044 C C . VAL A 1 135 ? 5.653 0.409 6.179 1.00 97.25 135 VAL A C 1
ATOM 1046 O O . VAL A 1 135 ? 5.554 -0.812 6.049 1.00 97.25 135 VAL A O 1
ATOM 1049 N N . VAL A 1 136 ? 5.554 1.015 7.365 1.00 97.50 136 VAL A N 1
ATOM 1050 C CA . VAL A 1 136 ? 5.253 0.286 8.604 1.00 97.50 136 VAL A CA 1
ATOM 1051 C C . VAL A 1 136 ? 3.879 -0.373 8.506 1.00 97.50 136 VAL A C 1
ATOM 1053 O O . VAL A 1 136 ? 3.760 -1.561 8.811 1.00 97.50 136 VAL A O 1
ATOM 1056 N N . ALA A 1 137 ? 2.869 0.355 8.033 1.00 98.06 137 ALA A N 1
ATOM 1057 C CA . ALA A 1 137 ? 1.511 -0.149 7.909 1.00 98.06 137 ALA A CA 1
ATOM 1058 C C . ALA A 1 137 ? 1.407 -1.330 6.931 1.00 98.06 137 ALA A C 1
ATOM 1060 O O . ALA A 1 137 ? 0.841 -2.378 7.251 1.00 98.06 137 ALA A O 1
ATOM 1061 N N . ASP A 1 138 ? 2.051 -1.218 5.772 1.00 98.56 138 ASP A N 1
ATOM 1062 C CA . ASP A 1 138 ? 2.089 -2.272 4.762 1.00 98.56 138 ASP A CA 1
ATOM 1063 C C . ASP A 1 138 ? 2.887 -3.505 5.201 1.00 98.56 138 ASP A C 1
ATOM 1065 O O . ASP A 1 138 ? 2.460 -4.642 4.972 1.00 98.56 138 ASP A O 1
ATOM 1069 N N . LEU A 1 139 ? 4.026 -3.317 5.873 1.00 98.50 139 LEU A N 1
ATOM 1070 C CA . LEU A 1 139 ? 4.780 -4.434 6.445 1.00 98.50 139 LEU A CA 1
ATOM 1071 C C . LEU A 1 139 ? 4.008 -5.125 7.567 1.00 98.50 139 LEU A C 1
ATOM 1073 O O . LEU A 1 139 ? 4.085 -6.350 7.687 1.00 98.50 139 LEU A O 1
ATOM 1077 N N . TYR A 1 140 ? 3.262 -4.370 8.377 1.00 98.50 140 TYR A N 1
ATOM 1078 C CA . TYR A 1 140 ? 2.409 -4.939 9.414 1.00 98.50 140 TYR A CA 1
ATOM 1079 C C . TYR A 1 140 ? 1.309 -5.799 8.795 1.00 98.50 140 TYR A C 1
ATOM 1081 O O . TYR A 1 140 ? 1.137 -6.952 9.200 1.00 98.50 140 TYR A O 1
ATOM 1089 N N . ALA A 1 141 ? 0.624 -5.283 7.771 1.00 98.44 141 ALA A N 1
ATOM 1090 C CA . ALA A 1 141 ? -0.388 -6.034 7.043 1.00 98.44 141 ALA A CA 1
ATOM 1091 C C . ALA A 1 141 ? 0.191 -7.332 6.464 1.00 98.44 141 ALA A C 1
ATOM 1093 O O . ALA A 1 141 ? -0.346 -8.415 6.706 1.00 98.44 141 ALA A O 1
ATOM 1094 N N . LEU A 1 142 ? 1.340 -7.254 5.787 1.00 98.62 142 LEU A N 1
ATOM 1095 C CA . LEU A 1 142 ? 2.008 -8.421 5.211 1.00 98.62 142 LEU A CA 1
ATOM 1096 C C . LEU A 1 142 ? 2.414 -9.458 6.274 1.00 98.62 142 LEU A C 1
ATOM 1098 O O . LEU A 1 142 ? 2.224 -10.663 6.085 1.00 98.62 142 LEU A O 1
ATOM 1102 N N . TRP A 1 143 ? 2.953 -9.002 7.406 1.00 98.62 143 TRP A N 1
ATOM 1103 C CA . TRP A 1 143 ? 3.322 -9.860 8.531 1.00 98.62 143 TRP A CA 1
ATOM 1104 C C . TRP A 1 143 ? 2.103 -10.566 9.140 1.00 98.62 143 TRP A C 1
ATOM 1106 O O . TRP A 1 143 ? 2.153 -11.772 9.393 1.00 98.62 143 TRP A O 1
ATOM 1116 N N . GLN A 1 144 ? 0.985 -9.858 9.315 1.00 98.31 144 GLN A N 1
ATOM 1117 C CA . GLN A 1 144 ? -0.261 -10.446 9.811 1.00 98.31 144 GLN A CA 1
ATOM 1118 C C . GLN A 1 144 ? -0.830 -11.492 8.848 1.00 98.31 144 GLN A C 1
ATOM 1120 O O . GLN A 1 144 ? -1.194 -12.582 9.292 1.00 98.31 144 GLN A O 1
ATOM 1125 N N . LEU A 1 145 ? -0.840 -11.216 7.540 1.00 98.31 145 LEU A N 1
ATOM 1126 C CA . LEU A 1 145 ? -1.244 -12.194 6.523 1.00 98.31 145 LEU A CA 1
ATOM 1127 C C . LEU A 1 145 ? -0.396 -13.466 6.610 1.00 98.31 145 LEU A C 1
ATOM 1129 O O . LEU A 1 145 ? -0.932 -14.573 6.609 1.00 98.31 145 LEU A O 1
ATOM 1133 N N . ALA A 1 146 ? 0.924 -13.330 6.761 1.00 98.12 146 ALA A N 1
ATOM 1134 C CA . ALA A 1 146 ? 1.808 -14.481 6.921 1.00 98.12 146 ALA A CA 1
ATOM 1135 C C . ALA A 1 146 ? 1.454 -15.315 8.159 1.00 98.12 146 ALA A C 1
ATOM 1137 O O . ALA A 1 146 ? 1.381 -16.541 8.077 1.00 98.12 146 ALA A O 1
ATOM 1138 N N . ARG A 1 147 ? 1.187 -14.663 9.296 1.00 97.56 147 ARG A N 1
ATOM 1139 C CA . ARG A 1 147 ? 0.808 -15.338 10.547 1.00 97.56 147 ARG A CA 1
ATOM 1140 C C . ARG A 1 147 ? -0.551 -16.031 10.482 1.00 97.56 147 ARG A C 1
ATOM 1142 O O . ARG A 1 147 ? -0.756 -16.999 11.209 1.00 97.56 147 ARG A O 1
ATOM 1149 N N . ARG A 1 148 ? -1.449 -15.561 9.617 1.00 97.19 148 ARG A N 1
ATOM 1150 C CA . ARG A 1 148 ? -2.764 -16.168 9.355 1.00 97.19 148 ARG A CA 1
ATOM 1151 C C . ARG A 1 148 ? -2.723 -17.270 8.293 1.00 97.19 148 ARG A C 1
ATOM 1153 O O . ARG A 1 148 ? -3.724 -17.937 8.081 1.00 97.19 148 ARG A O 1
ATOM 1160 N N . GLY A 1 149 ? -1.577 -17.491 7.641 1.00 97.00 149 GLY A N 1
ATOM 1161 C CA . GLY A 1 149 ? -1.467 -18.435 6.524 1.00 97.00 149 GLY A CA 1
ATOM 1162 C C . GLY A 1 149 ? -2.029 -17.895 5.202 1.00 97.00 149 GLY A C 1
ATOM 1163 O O . GLY A 1 149 ? -2.243 -18.656 4.266 1.00 97.00 149 GLY A O 1
ATOM 1164 N N . GLU A 1 150 ? -2.223 -16.581 5.103 1.00 97.12 150 GLU A N 1
ATOM 1165 C CA . GLU A 1 150 ? -2.880 -15.878 3.994 1.00 97.12 150 GLU A CA 1
ATOM 1166 C C . GLU A 1 150 ? -1.884 -15.054 3.158 1.00 97.12 150 GLU A C 1
ATOM 1168 O O . GLU A 1 150 ? -2.261 -14.116 2.461 1.00 97.12 150 GLU A O 1
ATOM 1173 N N . LEU A 1 151 ? -0.585 -15.384 3.204 1.00 96.75 151 LEU A N 1
ATOM 1174 C CA . LEU A 1 151 ? 0.482 -14.586 2.575 1.00 96.75 151 LEU A CA 1
ATOM 1175 C C . LEU A 1 151 ? 0.297 -14.367 1.062 1.00 96.75 151 LEU A C 1
ATOM 1177 O O . LEU A 1 151 ? 0.849 -13.418 0.510 1.00 96.75 151 LEU A O 1
ATOM 1181 N N . ALA A 1 152 ? -0.482 -15.216 0.385 1.00 95.81 152 ALA A N 1
ATOM 1182 C CA . ALA A 1 152 ? -0.834 -15.018 -1.019 1.00 95.81 152 ALA A CA 1
ATOM 1183 C C . ALA A 1 152 ? -1.524 -13.661 -1.265 1.00 95.81 152 ALA A C 1
ATOM 1185 O O . ALA A 1 152 ? -1.209 -13.012 -2.258 1.00 95.81 152 ALA A O 1
ATOM 1186 N N . LEU A 1 153 ? -2.351 -13.187 -0.322 1.00 96.69 153 LEU A N 1
ATOM 1187 C CA . LEU A 1 153 ? -3.003 -11.871 -0.379 1.00 96.69 153 LEU A CA 1
ATOM 1188 C C . LEU A 1 153 ? -2.005 -10.703 -0.274 1.00 96.69 153 LEU A C 1
ATOM 1190 O O . LEU A 1 153 ? -2.351 -9.558 -0.533 1.00 96.69 153 LEU A O 1
ATOM 1194 N N . GLY A 1 154 ? -0.740 -10.956 0.073 1.00 97.44 154 GLY A N 1
ATOM 1195 C CA . GLY A 1 154 ? 0.297 -9.924 0.019 1.00 97.44 154 GLY A CA 1
ATOM 1196 C C . GLY A 1 154 ? 0.564 -9.424 -1.406 1.00 97.44 154 GLY A C 1
ATOM 1197 O O . GLY A 1 154 ? 1.001 -8.286 -1.582 1.00 97.44 154 GLY A O 1
ATOM 1198 N N . TRP A 1 155 ? 0.278 -10.240 -2.428 1.00 98.31 155 TRP A N 1
ATOM 1199 C CA . TRP A 1 155 ? 0.363 -9.809 -3.826 1.00 98.31 155 TRP A CA 1
ATOM 1200 C C . TRP A 1 155 ? -0.649 -8.718 -4.151 1.00 98.31 155 TRP A C 1
ATOM 1202 O O . TRP A 1 155 ? -0.285 -7.744 -4.806 1.00 98.31 155 TRP A O 1
ATOM 1212 N N . ASP A 1 156 ? -1.861 -8.816 -3.611 1.00 98.06 156 ASP A N 1
ATOM 1213 C CA . ASP A 1 156 ? -2.903 -7.805 -3.771 1.00 98.06 156 ASP A CA 1
ATOM 1214 C C . ASP A 1 156 ? -2.457 -6.441 -3.231 1.00 98.06 156 ASP A C 1
ATOM 1216 O O . ASP A 1 156 ? -2.677 -5.414 -3.871 1.00 98.06 156 ASP A O 1
ATOM 1220 N N . LEU A 1 157 ? -1.724 -6.425 -2.110 1.00 97.38 157 LEU A N 1
ATOM 1221 C CA . LEU A 1 157 ? -1.133 -5.201 -1.567 1.00 97.38 157 LEU A CA 1
ATOM 1222 C C . LEU A 1 157 ? -0.095 -4.598 -2.529 1.00 97.38 157 LEU A C 1
ATOM 1224 O O . LEU A 1 157 ? -0.126 -3.402 -2.820 1.00 97.38 157 LEU A O 1
ATOM 1228 N N . VAL A 1 158 ? 0.798 -5.426 -3.085 1.00 98.44 158 VAL A N 1
ATOM 1229 C CA . VAL A 1 158 ? 1.783 -4.985 -4.091 1.00 98.44 158 VAL A CA 1
ATOM 1230 C C . VAL A 1 158 ? 1.107 -4.455 -5.356 1.00 98.44 158 VAL A C 1
ATOM 1232 O O . VAL A 1 158 ? 1.578 -3.467 -5.929 1.00 98.44 158 VAL A O 1
ATOM 1235 N N . HIS A 1 159 ? 0.026 -5.094 -5.800 1.00 98.38 159 HIS A N 1
ATOM 1236 C CA . HIS A 1 159 ? -0.758 -4.656 -6.950 1.00 98.38 159 HIS A CA 1
ATOM 1237 C C . HIS A 1 159 ? -1.436 -3.321 -6.672 1.00 98.38 159 HIS A C 1
ATOM 1239 O O . HIS A 1 159 ? -1.250 -2.392 -7.452 1.00 98.38 159 HIS A O 1
ATOM 1245 N N . LEU A 1 160 ? -2.100 -3.175 -5.524 1.00 97.00 160 LEU A N 1
ATOM 1246 C CA . LEU A 1 160 ? -2.753 -1.937 -5.111 1.00 97.00 160 LEU A CA 1
ATOM 1247 C C . LEU A 1 160 ? -1.778 -0.751 -5.100 1.00 97.00 160 LEU A C 1
ATOM 1249 O O . LEU A 1 160 ? -2.059 0.284 -5.704 1.00 97.00 160 LEU A O 1
ATOM 1253 N N . ARG A 1 161 ? -0.597 -0.904 -4.482 1.00 97.62 161 ARG A N 1
ATOM 1254 C CA . ARG A 1 161 ? 0.406 0.178 -4.433 1.00 97.62 161 ARG A CA 1
ATOM 1255 C C . ARG A 1 161 ? 0.927 0.550 -5.816 1.00 97.62 161 ARG A C 1
ATOM 1257 O O . ARG A 1 161 ? 1.125 1.727 -6.111 1.00 97.62 161 ARG A O 1
ATOM 1264 N N . ASN A 1 162 ? 1.115 -0.435 -6.687 1.00 98.19 162 ASN A N 1
ATOM 1265 C CA . ASN A 1 162 ? 1.536 -0.198 -8.063 1.00 98.19 162 ASN A CA 1
ATOM 1266 C C . ASN A 1 162 ? 0.429 0.424 -8.927 1.00 98.19 162 ASN A C 1
ATOM 1268 O O . ASN A 1 162 ? 0.716 1.301 -9.733 1.00 98.19 162 ASN A O 1
ATOM 1272 N N . PHE A 1 163 ? -0.828 0.019 -8.764 1.00 96.62 163 PHE A N 1
ATOM 1273 C CA . PHE A 1 163 ? -1.959 0.597 -9.490 1.00 96.62 163 PHE A CA 1
ATOM 1274 C C . PHE A 1 163 ? -2.200 2.053 -9.083 1.00 96.62 163 PHE A C 1
ATOM 1276 O O . PHE A 1 163 ? -2.371 2.905 -9.953 1.00 96.62 163 PHE A O 1
ATOM 1283 N N . ASN A 1 164 ? -2.094 2.376 -7.791 1.00 94.25 164 ASN A N 1
ATOM 1284 C CA . ASN A 1 164 ? -2.162 3.762 -7.315 1.00 94.25 164 ASN A CA 1
ATOM 1285 C C . ASN A 1 164 ? -1.007 4.620 -7.860 1.00 94.25 164 ASN A C 1
ATOM 1287 O O . ASN A 1 164 ? -1.187 5.803 -8.147 1.00 94.25 164 ASN A O 1
ATOM 1291 N N . LEU A 1 165 ? 0.172 4.025 -8.057 1.00 95.00 165 LEU A N 1
ATOM 1292 C CA . LEU A 1 165 ? 1.298 4.684 -8.716 1.00 95.00 165 LEU A CA 1
ATOM 1293 C C . LEU A 1 165 ? 1.039 4.940 -10.217 1.00 95.00 165 LEU A C 1
ATOM 1295 O O . LEU A 1 165 ? 1.478 5.961 -10.743 1.00 95.00 165 LEU A O 1
ATOM 1299 N N . MET A 1 166 ? 0.363 4.019 -10.908 1.00 94.50 166 MET A N 1
ATOM 1300 C CA . MET A 1 166 ? 0.064 4.105 -12.348 1.00 94.50 166 MET A CA 1
ATOM 1301 C C . MET A 1 166 ? -1.091 5.058 -12.681 1.00 94.50 166 MET A C 1
ATOM 1303 O O . MET A 1 166 ? -1.259 5.423 -13.843 1.00 94.50 166 MET A O 1
ATOM 1307 N N . GLY A 1 167 ? -1.903 5.431 -11.690 1.00 88.12 167 GLY A N 1
ATOM 1308 C CA . GLY A 1 167 ? -3.050 6.314 -11.877 1.00 88.12 167 GLY A CA 1
ATOM 1309 C C . GLY A 1 167 ? -2.674 7.730 -12.331 1.00 88.12 167 GLY A C 1
ATOM 1310 O O . GLY A 1 167 ? -1.526 8.163 -12.251 1.00 88.12 167 GLY A O 1
ATOM 1311 N N . ALA A 1 168 ? -3.683 8.497 -12.762 1.00 81.38 168 ALA A N 1
ATOM 1312 C CA . ALA A 1 168 ? -3.508 9.868 -13.260 1.00 81.38 168 ALA A CA 1
ATOM 1313 C C . ALA A 1 168 ? -2.867 10.830 -12.237 1.00 81.38 168 ALA A C 1
ATOM 1315 O O . ALA A 1 168 ? -2.215 11.802 -12.618 1.00 81.38 168 ALA A O 1
ATOM 1316 N N . ALA A 1 169 ? -3.037 10.548 -10.943 1.00 84.88 169 ALA A N 1
ATOM 1317 C CA . ALA A 1 169 ? -2.349 11.213 -9.844 1.00 84.88 169 ALA A CA 1
ATOM 1318 C C . ALA A 1 169 ? -1.510 10.171 -9.080 1.00 84.88 169 ALA A C 1
ATOM 1320 O O . ALA A 1 169 ? -2.030 9.548 -8.156 1.00 84.88 169 ALA A O 1
ATOM 1321 N N . PRO A 1 170 ? -0.238 9.955 -9.469 1.00 89.00 170 PRO A N 1
ATOM 1322 C CA . PRO A 1 170 ? 0.609 8.934 -8.863 1.00 89.00 170 PRO A CA 1
ATOM 1323 C C . PRO A 1 170 ? 0.792 9.125 -7.356 1.00 89.00 170 PRO A C 1
ATOM 1325 O O . PRO A 1 170 ? 1.321 10.149 -6.906 1.00 89.00 170 PRO A O 1
ATOM 1328 N N . ASP A 1 171 ? 0.420 8.104 -6.590 1.00 92.06 171 ASP A N 1
ATOM 1329 C CA . ASP A 1 171 ? 0.523 8.107 -5.134 1.00 92.06 171 ASP A CA 1
ATOM 1330 C C . ASP A 1 171 ? 1.892 7.603 -4.653 1.00 92.06 171 ASP A C 1
ATOM 1332 O O . ASP A 1 171 ? 2.099 6.437 -4.317 1.00 92.06 171 ASP A O 1
ATOM 1336 N N . TRP A 1 172 ? 2.863 8.514 -4.632 1.00 93.62 172 TRP A N 1
ATOM 1337 C CA . TRP A 1 172 ? 4.213 8.217 -4.145 1.00 93.62 172 TRP A CA 1
ATOM 1338 C C . TRP A 1 172 ? 4.285 8.013 -2.631 1.00 93.62 172 TRP A C 1
ATOM 1340 O O . TRP A 1 172 ? 5.257 7.428 -2.158 1.00 93.62 172 TRP A O 1
ATOM 1350 N N . ALA A 1 173 ? 3.298 8.515 -1.883 1.00 94.00 173 ALA A N 1
ATOM 1351 C CA . ALA A 1 173 ? 3.264 8.381 -0.434 1.00 94.00 173 ALA A CA 1
ATOM 1352 C C . ALA A 1 173 ? 2.937 6.946 -0.031 1.00 94.00 173 ALA A C 1
ATOM 1354 O O . ALA A 1 173 ? 3.527 6.469 0.920 1.00 94.00 173 ALA A O 1
ATOM 1355 N N . HIS A 1 174 ? 2.113 6.233 -0.800 1.00 95.38 174 HIS A N 1
ATOM 1356 C CA . HIS A 1 174 ? 1.775 4.833 -0.528 1.00 95.38 174 HIS A CA 1
ATOM 1357 C C . HIS A 1 174 ? 2.578 3.828 -1.367 1.00 95.38 174 HIS A C 1
ATOM 1359 O O . HIS A 1 174 ? 2.372 2.620 -1.255 1.00 95.38 174 HIS A O 1
ATOM 1365 N N . TRP A 1 175 ? 3.493 4.266 -2.240 1.00 97.19 175 TRP A N 1
ATOM 1366 C CA . TRP A 1 175 ? 4.261 3.334 -3.070 1.00 97.19 175 TRP A CA 1
ATOM 1367 C C . TRP A 1 175 ? 5.375 2.639 -2.267 1.00 97.19 175 TRP A C 1
ATOM 1369 O O . TRP A 1 175 ? 6.539 3.039 -2.274 1.00 97.19 175 TRP A O 1
ATOM 1379 N N . THR A 1 176 ? 5.011 1.578 -1.548 1.00 97.31 176 THR A N 1
ATOM 1380 C CA . THR A 1 176 ? 5.881 0.772 -0.666 1.00 97.31 176 THR A CA 1
ATOM 1381 C C . THR A 1 176 ? 6.394 -0.513 -1.330 1.00 97.31 176 THR A C 1
ATOM 1383 O O . THR A 1 176 ? 7.112 -1.305 -0.713 1.00 97.31 176 THR A O 1
ATOM 1386 N N . THR A 1 177 ? 6.085 -0.734 -2.612 1.00 97.88 177 THR A N 1
ATOM 1387 C CA . THR A 1 177 ? 6.474 -1.930 -3.379 1.00 97.88 177 THR A CA 1
ATOM 1388 C C . THR A 1 177 ? 7.961 -2.310 -3.267 1.00 97.88 177 THR A C 1
ATOM 1390 O O . THR A 1 177 ? 8.231 -3.506 -3.120 1.00 97.88 177 THR A O 1
ATOM 1393 N N . PRO A 1 178 ? 8.938 -1.373 -3.267 1.00 96.81 178 PRO A N 1
ATOM 1394 C CA . PRO A 1 178 ? 10.350 -1.712 -3.052 1.00 96.81 178 PRO A CA 1
ATOM 1395 C C . PRO A 1 178 ? 10.647 -2.440 -1.734 1.00 96.81 178 PRO A C 1
ATOM 1397 O O . PRO A 1 178 ? 11.624 -3.183 -1.661 1.00 96.81 178 PRO A O 1
ATOM 1400 N N . VAL A 1 179 ? 9.811 -2.239 -0.715 1.00 96.94 179 VAL A N 1
ATOM 1401 C CA . VAL A 1 179 ? 9.907 -2.885 0.599 1.00 96.94 179 VAL A CA 1
ATOM 1402 C C . VAL A 1 179 ? 9.148 -4.217 0.602 1.00 96.94 179 VAL A C 1
ATOM 1404 O O . VAL A 1 179 ? 9.661 -5.224 1.089 1.00 96.94 179 VAL A O 1
ATOM 1407 N N . LEU A 1 180 ? 7.933 -4.233 0.045 1.00 97.81 180 LEU A N 1
ATOM 1408 C CA . LEU A 1 180 ? 7.031 -5.388 0.082 1.00 97.81 180 LEU A CA 1
ATOM 1409 C C . LEU A 1 180 ? 7.480 -6.538 -0.821 1.00 97.81 180 LEU A C 1
ATOM 1411 O O . LEU A 1 180 ? 7.526 -7.692 -0.392 1.00 97.81 180 LEU A O 1
ATOM 1415 N N . LEU A 1 181 ? 7.818 -6.237 -2.077 1.00 97.69 181 LEU A N 1
ATOM 1416 C CA . LEU A 1 181 ? 8.052 -7.263 -3.092 1.00 97.69 181 LEU A CA 1
ATOM 1417 C C . LEU A 1 181 ? 9.144 -8.278 -2.703 1.00 97.69 181 LEU A C 1
ATOM 1419 O O . LEU A 1 181 ? 8.905 -9.474 -2.894 1.00 97.69 181 LEU A O 1
ATOM 1423 N N . PRO A 1 182 ? 10.298 -7.879 -2.120 1.00 96.38 182 PRO A N 1
ATOM 1424 C CA . PRO A 1 182 ? 11.328 -8.820 -1.677 1.00 96.38 182 PRO A CA 1
ATOM 1425 C C . PRO A 1 182 ? 10.820 -9.942 -0.762 1.00 96.38 182 PRO A C 1
ATOM 1427 O O . PRO A 1 182 ? 11.334 -11.060 -0.831 1.00 96.38 182 PRO A O 1
ATOM 1430 N N . TRP A 1 183 ? 9.813 -9.677 0.077 1.00 97.62 183 TRP A N 1
ATOM 1431 C CA . TRP A 1 183 ? 9.217 -10.688 0.954 1.00 97.62 183 TRP A CA 1
ATOM 1432 C C . TRP A 1 183 ? 8.409 -11.736 0.195 1.00 97.62 183 TRP A C 1
ATOM 1434 O O . TRP A 1 183 ? 8.397 -12.893 0.603 1.00 97.62 183 TRP A O 1
ATOM 1444 N N . LEU A 1 184 ? 7.764 -11.352 -0.907 1.00 97.62 184 LEU A N 1
ATOM 1445 C CA . LEU A 1 184 ? 6.893 -12.229 -1.691 1.00 97.62 184 LEU A CA 1
ATOM 1446 C C . LEU A 1 184 ? 7.660 -13.056 -2.725 1.00 97.62 184 LEU A C 1
ATOM 1448 O O . LEU A 1 184 ? 7.318 -14.213 -2.967 1.00 97.62 184 LEU A O 1
ATOM 1452 N N . VAL A 1 185 ? 8.711 -12.489 -3.323 1.00 96.44 185 VAL A N 1
ATOM 1453 C CA . VAL A 1 185 ? 9.479 -13.179 -4.374 1.00 96.44 185 VAL A CA 1
ATOM 1454 C C . VAL A 1 185 ? 10.507 -14.161 -3.822 1.00 96.44 185 VAL A C 1
ATOM 1456 O O . VAL A 1 185 ? 10.854 -15.117 -4.508 1.00 96.44 185 VAL A O 1
ATOM 1459 N N . SER A 1 186 ? 10.990 -13.966 -2.589 1.00 95.44 186 SER A N 1
ATOM 1460 C CA . SER A 1 186 ? 11.966 -14.865 -1.963 1.00 95.44 186 SER A CA 1
ATOM 1461 C C . SER A 1 186 ? 11.263 -16.007 -1.212 1.00 95.44 186 SER A C 1
ATOM 1463 O O . SER A 1 186 ? 10.568 -15.751 -0.225 1.00 95.44 186 SER A O 1
ATOM 1465 N N . PRO A 1 187 ? 11.441 -17.284 -1.616 1.00 95.06 187 PRO A N 1
ATOM 1466 C CA . PRO A 1 187 ? 10.862 -18.423 -0.901 1.00 95.06 187 PRO A CA 1
ATOM 1467 C C . PRO A 1 187 ? 11.289 -18.494 0.571 1.00 95.06 187 PRO A C 1
ATOM 1469 O O . PRO A 1 187 ? 10.458 -18.760 1.434 1.00 95.06 187 PRO A O 1
ATOM 1472 N N . GLU A 1 188 ? 12.558 -18.200 0.861 1.00 95.19 188 GLU A N 1
ATOM 1473 C CA . GLU A 1 188 ? 13.107 -18.182 2.221 1.00 95.19 188 GLU A CA 1
ATOM 1474 C C . GLU A 1 188 ? 12.424 -17.119 3.093 1.00 95.19 188 GLU A C 1
ATOM 1476 O O . GLU A 1 188 ? 11.978 -17.402 4.210 1.00 95.19 188 GLU A O 1
ATOM 1481 N N . ARG A 1 189 ? 12.270 -15.897 2.567 1.00 95.94 189 ARG A N 1
ATOM 1482 C CA . ARG A 1 189 ? 11.581 -14.812 3.280 1.00 95.94 189 ARG A CA 1
ATOM 1483 C C . ARG A 1 189 ? 10.113 -15.145 3.531 1.00 95.94 189 ARG A C 1
ATOM 1485 O O . ARG A 1 189 ? 9.638 -14.949 4.646 1.00 95.94 189 ARG A O 1
ATOM 1492 N N . ARG A 1 190 ? 9.412 -15.727 2.551 1.00 95.31 190 ARG A N 1
ATOM 1493 C CA . ARG A 1 190 ? 8.017 -16.171 2.727 1.00 95.31 190 ARG A CA 1
ATOM 1494 C C . ARG A 1 190 ? 7.866 -17.193 3.853 1.00 95.31 190 ARG A C 1
ATOM 1496 O O . ARG A 1 190 ? 6.947 -17.082 4.657 1.00 95.31 190 ARG A O 1
ATOM 1503 N N . GLN A 1 191 ? 8.768 -18.172 3.926 1.00 93.00 191 GLN A N 1
ATOM 1504 C CA . GLN A 1 191 ? 8.717 -19.229 4.944 1.00 93.00 191 GLN A CA 1
ATOM 1505 C C . GLN A 1 191 ? 9.031 -18.724 6.356 1.00 93.00 191 GLN A C 1
ATOM 1507 O O . GLN A 1 191 ? 8.571 -19.305 7.341 1.00 93.00 191 GLN A O 1
ATOM 1512 N N . THR A 1 192 ? 9.832 -17.664 6.469 1.00 96.06 192 THR A N 1
ATOM 1513 C CA . THR A 1 192 ? 10.290 -17.142 7.761 1.00 96.06 192 THR A CA 1
ATOM 1514 C C . THR A 1 192 ? 9.422 -16.008 8.293 1.00 96.06 192 THR A C 1
ATOM 1516 O O . THR A 1 192 ? 9.318 -15.885 9.510 1.00 96.06 192 THR A O 1
ATOM 1519 N N . LEU A 1 193 ? 8.743 -15.237 7.433 1.00 97.44 193 LEU A N 1
ATOM 1520 C CA . LEU A 1 193 ? 7.993 -14.030 7.808 1.00 97.44 193 LEU A CA 1
ATOM 1521 C C . LEU A 1 193 ? 7.028 -14.241 8.987 1.00 97.44 193 LEU A C 1
ATOM 1523 O O . LEU A 1 193 ? 7.057 -13.472 9.944 1.00 97.44 193 LEU A O 1
ATOM 1527 N N . ALA A 1 194 ? 6.237 -15.317 8.971 1.00 96.56 194 ALA A N 1
ATOM 1528 C CA . ALA A 1 194 ? 5.273 -15.625 10.035 1.00 96.56 194 ALA A CA 1
ATOM 1529 C C . ALA A 1 194 ? 5.919 -15.918 11.407 1.00 96.56 194 ALA A C 1
ATOM 1531 O O . ALA A 1 194 ? 5.243 -15.870 12.433 1.00 96.56 194 ALA A O 1
ATOM 1532 N N . ARG A 1 195 ? 7.214 -16.256 11.427 1.00 97.38 195 ARG A N 1
ATOM 1533 C CA . ARG A 1 195 ? 7.977 -16.622 12.633 1.00 97.38 195 ARG A CA 1
ATOM 1534 C C . ARG A 1 195 ? 8.771 -15.453 13.211 1.00 97.38 195 ARG A C 1
ATOM 1536 O O . ARG A 1 195 ? 9.277 -15.562 14.324 1.00 97.38 195 ARG A O 1
ATOM 1543 N N . LEU A 1 196 ? 8.926 -14.366 12.459 1.00 97.75 196 LEU A N 1
ATOM 1544 C CA . LEU A 1 196 ? 9.645 -13.180 12.912 1.00 97.75 196 LEU A CA 1
ATOM 1545 C C . LEU A 1 196 ? 8.761 -12.338 13.839 1.00 97.75 196 LEU A C 1
ATOM 1547 O O . LEU A 1 196 ? 7.540 -12.292 13.675 1.00 97.75 196 LEU A O 1
ATOM 1551 N N . SER A 1 197 ? 9.385 -11.630 14.785 1.00 97.25 197 SER A N 1
ATOM 1552 C CA . SER A 1 197 ? 8.727 -10.494 15.436 1.00 97.25 197 SER A CA 1
ATOM 1553 C C . SER A 1 197 ? 8.564 -9.354 14.430 1.00 97.25 197 SER A C 1
ATOM 1555 O O . SER A 1 197 ? 9.318 -9.272 13.454 1.00 97.25 197 SER A O 1
ATOM 1557 N N . PHE A 1 198 ? 7.607 -8.459 14.663 1.00 97.50 198 PHE A N 1
ATOM 1558 C CA . PHE A 1 198 ? 7.370 -7.354 13.739 1.00 97.50 198 PHE A CA 1
ATOM 1559 C C . PHE A 1 198 ? 8.567 -6.390 13.667 1.00 97.50 198 PHE A C 1
ATOM 1561 O O . PHE A 1 198 ? 8.975 -5.978 12.584 1.00 97.50 198 PHE A O 1
ATOM 1568 N N . GLU A 1 199 ? 9.236 -6.135 14.790 1.00 96.75 199 GLU A N 1
ATOM 1569 C CA . GLU A 1 199 ? 10.473 -5.348 14.853 1.00 96.75 199 GLU A CA 1
ATOM 1570 C C . GLU A 1 199 ? 11.572 -5.975 13.993 1.00 96.75 199 GLU A C 1
ATOM 1572 O O . GLU A 1 199 ? 12.337 -5.272 13.331 1.00 96.75 199 GLU A O 1
ATOM 1577 N N . ARG A 1 200 ? 11.641 -7.313 13.952 1.00 97.19 200 ARG A N 1
ATOM 1578 C CA . ARG A 1 200 ? 12.602 -8.015 13.103 1.00 97.19 200 ARG A CA 1
ATOM 1579 C C . ARG A 1 200 ? 12.228 -7.932 11.626 1.00 97.19 200 ARG A C 1
ATOM 1581 O O . ARG A 1 200 ? 13.136 -7.845 10.799 1.00 97.19 200 ARG A O 1
ATOM 1588 N N . VAL A 1 201 ? 10.937 -7.926 11.289 1.00 97.62 201 VAL A N 1
ATOM 1589 C CA . VAL A 1 201 ? 10.468 -7.654 9.919 1.00 97.62 201 VAL A CA 1
ATOM 1590 C C . VAL A 1 201 ? 10.930 -6.269 9.477 1.00 97.62 201 VAL A C 1
ATOM 1592 O O . VAL A 1 201 ? 11.549 -6.162 8.421 1.00 97.62 201 VAL A O 1
ATOM 1595 N N . LEU A 1 202 ? 10.734 -5.238 10.302 1.00 96.94 202 LEU A N 1
ATOM 1596 C CA . LEU A 1 202 ? 11.213 -3.879 10.025 1.00 96.94 202 LEU A CA 1
ATOM 1597 C C . LEU A 1 202 ? 12.741 -3.854 9.860 1.00 96.94 202 LEU A C 1
ATOM 1599 O O . LEU A 1 202 ? 13.252 -3.530 8.794 1.00 96.94 202 LEU A O 1
ATOM 1603 N N . ALA A 1 203 ? 13.490 -4.334 10.854 1.00 95.25 203 ALA A N 1
ATOM 1604 C CA . ALA A 1 203 ? 14.955 -4.299 10.833 1.00 95.25 203 ALA A CA 1
ATOM 1605 C C . ALA A 1 203 ? 15.598 -5.046 9.642 1.00 95.25 203 ALA A C 1
ATOM 1607 O O . ALA A 1 203 ? 16.743 -4.775 9.287 1.00 95.25 203 ALA A O 1
ATOM 1608 N N . THR A 1 204 ? 14.894 -6.006 9.034 1.00 94.88 204 THR A N 1
ATOM 1609 C CA . THR A 1 204 ? 15.385 -6.788 7.882 1.00 94.88 204 THR A CA 1
ATOM 1610 C C . THR A 1 204 ? 14.802 -6.340 6.537 1.00 94.88 204 THR A C 1
ATOM 1612 O O . THR A 1 204 ? 15.274 -6.769 5.476 1.00 94.88 204 THR A O 1
ATOM 1615 N N . SER A 1 205 ? 13.818 -5.440 6.556 1.00 95.12 205 SER A N 1
ATOM 1616 C CA . SER A 1 205 ? 13.227 -4.821 5.371 1.00 95.12 205 SER A CA 1
ATOM 1617 C C . SER A 1 205 ? 14.071 -3.625 4.939 1.00 95.12 205 SER A C 1
ATOM 1619 O O . SER A 1 205 ? 13.730 -2.474 5.195 1.00 95.12 205 SER A O 1
ATOM 1621 N N . VAL A 1 206 ? 15.213 -3.915 4.314 1.00 83.44 206 VAL A N 1
ATOM 1622 C CA . VAL A 1 206 ? 16.176 -2.908 3.849 1.00 83.44 206 VAL A CA 1
ATOM 1623 C C . VAL A 1 206 ? 15.829 -2.438 2.437 1.00 83.44 206 VAL A C 1
ATOM 1625 O O . VAL A 1 206 ? 15.631 -3.256 1.538 1.00 83.44 206 VAL A O 1
ATOM 1628 N N . VAL A 1 207 ? 15.838 -1.120 2.229 1.00 87.25 207 VAL A N 1
ATOM 1629 C CA . VAL A 1 207 ? 15.766 -0.482 0.907 1.00 87.25 207 VAL A CA 1
ATOM 1630 C C . VAL A 1 207 ? 17.013 0.362 0.681 1.00 87.25 207 VAL A C 1
ATOM 1632 O O . VAL A 1 207 ? 17.505 1.041 1.579 1.00 87.25 207 VAL A O 1
ATOM 1635 N N . VAL A 1 208 ? 17.529 0.334 -0.545 1.00 88.19 208 VAL A N 1
ATOM 1636 C CA . VAL A 1 208 ? 18.643 1.191 -0.951 1.00 88.19 208 VAL A CA 1
ATOM 1637 C C . VAL A 1 208 ? 18.097 2.590 -1.247 1.00 88.19 208 VAL A C 1
ATOM 1639 O O . VAL A 1 208 ? 17.578 2.863 -2.326 1.00 88.19 208 VAL A O 1
ATOM 1642 N N . ALA A 1 209 ? 18.223 3.474 -0.259 1.00 84.00 209 ALA A N 1
ATOM 1643 C CA . ALA A 1 209 ? 17.762 4.865 -0.265 1.00 84.00 209 ALA A CA 1
ATOM 1644 C C . ALA A 1 209 ? 18.040 5.625 -1.573 1.00 84.00 209 ALA A C 1
ATOM 1646 O O . ALA A 1 209 ? 17.184 6.334 -2.102 1.00 84.00 209 ALA A O 1
ATOM 1647 N N . ALA A 1 210 ? 19.258 5.456 -2.093 1.00 88.94 210 ALA A N 1
ATOM 1648 C CA . ALA A 1 210 ? 19.752 6.157 -3.271 1.00 88.94 210 ALA A CA 1
ATOM 1649 C C . ALA A 1 210 ? 18.978 5.810 -4.555 1.00 88.94 210 ALA A C 1
ATOM 1651 O O . ALA A 1 210 ? 19.009 6.583 -5.509 1.00 88.94 210 ALA A O 1
ATOM 1652 N N . ASP A 1 211 ? 18.248 4.692 -4.582 1.00 92.25 211 ASP A N 1
ATOM 1653 C CA . ASP A 1 211 ? 17.490 4.275 -5.762 1.00 92.25 211 ASP A CA 1
ATOM 1654 C C . ASP A 1 211 ? 16.143 4.992 -5.889 1.00 92.25 211 ASP A C 1
ATOM 1656 O O . ASP A 1 211 ? 15.619 5.134 -6.995 1.00 92.25 211 ASP A O 1
ATOM 1660 N N . LEU A 1 212 ? 15.565 5.459 -4.777 1.00 91.69 212 LEU A N 1
ATOM 1661 C CA . LEU A 1 212 ? 14.207 6.009 -4.760 1.00 91.69 212 LEU A CA 1
ATOM 1662 C C . LEU A 1 212 ? 14.043 7.220 -5.696 1.00 91.69 212 LEU A C 1
ATOM 1664 O O . LEU A 1 212 ? 13.102 7.220 -6.496 1.00 91.69 212 LEU A O 1
ATOM 1668 N N . PRO A 1 213 ? 14.955 8.216 -5.726 1.00 91.19 213 PRO A N 1
ATOM 1669 C CA . PRO A 1 213 ? 14.862 9.313 -6.692 1.00 91.19 213 PRO A CA 1
ATOM 1670 C C . PRO A 1 213 ? 14.900 8.845 -8.157 1.00 91.19 213 PRO A C 1
ATOM 1672 O O . PRO A 1 213 ? 14.232 9.428 -9.021 1.00 91.19 213 PRO A O 1
ATOM 1675 N N . HIS A 1 214 ? 15.637 7.768 -8.451 1.00 92.38 214 HIS A N 1
ATOM 1676 C CA . HIS A 1 214 ? 15.671 7.172 -9.785 1.00 92.38 214 HIS A CA 1
ATOM 1677 C C . HIS A 1 214 ? 14.345 6.490 -10.124 1.00 92.38 214 HIS A C 1
ATOM 1679 O O . HIS A 1 214 ? 13.815 6.718 -11.209 1.00 92.38 214 HIS A O 1
ATOM 1685 N N . PHE A 1 215 ? 13.753 5.739 -9.194 1.00 94.06 215 PHE A N 1
ATOM 1686 C CA . PHE A 1 215 ? 12.421 5.159 -9.381 1.00 94.06 215 PHE A CA 1
ATOM 1687 C C . PHE A 1 215 ? 11.348 6.231 -9.578 1.00 94.06 215 PHE A C 1
ATOM 1689 O O . PHE A 1 215 ? 10.523 6.112 -10.481 1.00 94.06 215 PHE A O 1
ATOM 1696 N N . ARG A 1 216 ? 11.420 7.349 -8.846 1.00 91.50 216 ARG A N 1
ATOM 1697 C CA . ARG A 1 216 ? 10.533 8.500 -9.078 1.00 91.50 216 ARG A CA 1
ATOM 1698 C C . ARG A 1 216 ? 10.681 9.078 -10.479 1.00 91.50 216 ARG A C 1
ATOM 1700 O O . ARG A 1 216 ? 9.689 9.409 -11.126 1.00 91.50 216 ARG A O 1
ATOM 1707 N N . THR A 1 217 ? 11.918 9.188 -10.957 1.00 90.75 217 THR A N 1
ATOM 1708 C CA . THR A 1 217 ? 12.213 9.630 -12.325 1.00 90.75 217 THR A CA 1
ATOM 1709 C C . THR A 1 217 ? 11.620 8.667 -13.354 1.00 90.75 217 THR A C 1
ATOM 1711 O O . THR A 1 217 ? 10.969 9.113 -14.297 1.00 90.75 217 THR A O 1
ATOM 1714 N N . LEU A 1 218 ? 11.791 7.357 -13.160 1.00 93.06 218 LEU A N 1
ATOM 1715 C CA . LEU A 1 218 ? 11.265 6.332 -14.064 1.00 93.06 218 LEU A CA 1
ATOM 1716 C C . LEU A 1 218 ? 9.734 6.301 -14.081 1.00 93.06 218 LEU A C 1
ATOM 1718 O O . LEU A 1 218 ? 9.154 6.313 -15.164 1.00 93.06 218 LEU A O 1
ATOM 1722 N N . GLY A 1 219 ? 9.067 6.374 -12.927 1.00 92.44 219 GLY A N 1
ATOM 1723 C CA . GLY A 1 219 ? 7.604 6.442 -12.888 1.00 92.44 219 GLY A CA 1
ATOM 1724 C C . GLY A 1 219 ? 7.050 7.717 -13.513 1.00 92.44 219 GLY A C 1
ATOM 1725 O O . GLY A 1 219 ? 6.078 7.655 -14.258 1.00 92.44 219 GLY A O 1
ATOM 1726 N N . ARG A 1 220 ? 7.713 8.868 -13.330 1.00 88.81 220 ARG A N 1
ATOM 1727 C CA . ARG A 1 220 ? 7.336 10.107 -14.035 1.00 88.81 220 ARG A CA 1
ATOM 1728 C C . ARG A 1 220 ? 7.501 10.003 -15.552 1.00 88.81 220 ARG A C 1
ATOM 1730 O O . ARG A 1 220 ? 6.694 10.591 -16.263 1.00 88.81 220 ARG A O 1
ATOM 1737 N N . ARG A 1 221 ? 8.523 9.292 -16.041 1.00 89.06 221 ARG A N 1
ATOM 1738 C CA . ARG A 1 221 ? 8.704 9.019 -17.479 1.00 89.06 221 ARG A CA 1
ATOM 1739 C C . ARG A 1 221 ? 7.624 8.090 -18.024 1.00 89.06 221 ARG A C 1
ATOM 1741 O O . ARG A 1 221 ? 7.159 8.303 -19.134 1.00 89.06 221 ARG A O 1
ATOM 1748 N N . GLN A 1 222 ? 7.269 7.058 -17.260 1.00 90.69 222 GLN A N 1
ATOM 1749 C CA . GLN A 1 222 ? 6.395 5.983 -17.724 1.00 90.69 222 GLN A CA 1
ATOM 1750 C C . GLN A 1 222 ? 4.902 6.314 -17.614 1.00 90.69 222 GLN A C 1
ATOM 1752 O O . GLN A 1 222 ? 4.137 5.953 -18.505 1.00 90.69 222 GLN A O 1
ATOM 1757 N N . PHE A 1 223 ? 4.498 6.968 -16.524 1.00 90.06 223 PHE A N 1
ATOM 1758 C CA . PHE A 1 223 ? 3.091 7.212 -16.172 1.00 90.06 223 PHE A CA 1
ATOM 1759 C C . PHE A 1 223 ? 2.749 8.700 -16.042 1.00 90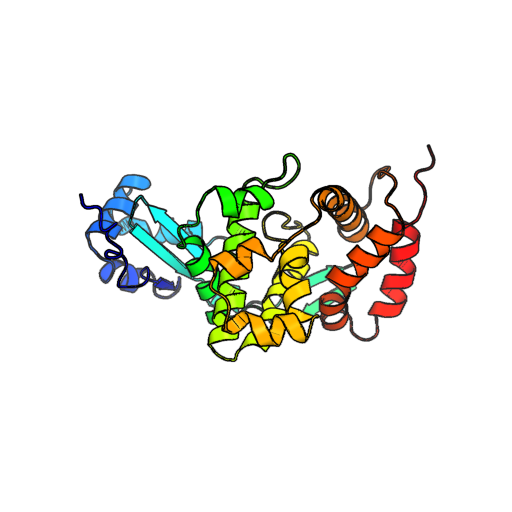.06 223 PHE A C 1
ATOM 1761 O O . PHE A 1 223 ? 1.582 9.068 -15.961 1.00 90.06 223 PHE A O 1
ATOM 1768 N N . GLY A 1 224 ? 3.754 9.578 -16.001 1.00 82.75 224 GLY A N 1
ATOM 1769 C CA . GLY A 1 224 ? 3.535 11.020 -15.941 1.00 82.75 224 GLY A CA 1
ATOM 1770 C C . GLY A 1 224 ? 3.207 11.633 -17.310 1.00 82.75 224 GLY A C 1
ATOM 1771 O O . GLY A 1 224 ? 3.316 10.973 -18.340 1.00 82.75 224 GLY A O 1
ATOM 1772 N N . PRO A 1 225 ? 2.893 12.939 -17.354 1.00 70.19 225 PRO A N 1
ATOM 1773 C CA . PRO A 1 225 ? 2.468 13.651 -18.567 1.00 70.19 225 PRO A CA 1
ATOM 1774 C C . PRO A 1 225 ? 3.551 13.813 -19.657 1.00 70.19 225 PRO A C 1
ATOM 1776 O O . PRO A 1 225 ? 3.354 14.567 -20.609 1.00 70.19 225 PRO A O 1
ATOM 1779 N N . GLY A 1 226 ? 4.692 13.125 -19.544 1.00 61.84 226 GLY A N 1
ATOM 1780 C CA . GLY A 1 226 ? 5.624 12.903 -20.653 1.00 61.84 226 GLY A CA 1
ATOM 1781 C C . GLY A 1 226 ? 6.345 14.135 -21.205 1.00 61.84 226 GLY A C 1
ATOM 1782 O O . GLY A 1 226 ? 6.713 14.138 -22.377 1.00 61.84 226 GLY A O 1
ATOM 1783 N N . ARG A 1 227 ? 6.562 15.195 -20.414 1.00 55.81 227 ARG A N 1
ATOM 1784 C CA . ARG A 1 227 ? 7.223 16.423 -20.896 1.00 55.81 227 ARG A CA 1
ATOM 1785 C C . ARG A 1 227 ? 8.389 16.827 -19.998 1.00 55.81 227 ARG A C 1
ATOM 1787 O O . ARG A 1 227 ? 8.183 17.236 -18.860 1.00 55.81 227 ARG A O 1
ATOM 1794 N N . GLY A 1 228 ? 9.607 16.733 -20.532 1.00 61.25 228 GLY A N 1
ATOM 1795 C CA . GLY A 1 228 ? 10.822 17.271 -19.917 1.00 61.25 228 GLY A CA 1
ATOM 1796 C C . GLY A 1 228 ? 12.082 16.466 -20.234 1.00 61.25 228 GLY A C 1
ATOM 1797 O O . GLY A 1 228 ? 12.021 15.269 -20.509 1.00 61.25 228 GLY A O 1
ATOM 1798 N N . ALA A 1 229 ? 13.239 17.127 -20.166 1.00 67.00 229 ALA A N 1
ATOM 1799 C CA . ALA A 1 229 ? 14.513 16.434 -20.039 1.00 67.00 229 ALA A CA 1
ATOM 1800 C C . ALA A 1 229 ? 14.556 15.775 -18.654 1.00 67.00 229 ALA A C 1
ATOM 1802 O O . ALA A 1 229 ? 14.381 16.436 -17.630 1.00 67.00 229 ALA A O 1
ATOM 1803 N N . TYR A 1 230 ? 14.747 14.462 -18.618 1.00 77.56 230 TYR A N 1
ATOM 1804 C CA . TYR A 1 230 ? 14.853 13.714 -17.371 1.00 77.56 230 TYR A CA 1
ATOM 1805 C C . TYR A 1 230 ? 16.309 13.299 -17.144 1.00 77.56 230 TYR A C 1
ATOM 1807 O O . TYR A 1 230 ? 16.955 12.868 -18.103 1.00 77.56 230 TYR A O 1
ATOM 1815 N N . PRO A 1 231 ? 16.807 13.318 -15.896 1.00 85.06 231 PRO A N 1
ATOM 1816 C CA . PRO A 1 231 ? 18.183 12.937 -15.595 1.00 85.06 231 PRO A CA 1
ATOM 1817 C C . PRO A 1 231 ? 18.466 11.485 -15.990 1.00 85.06 231 PRO A C 1
ATOM 1819 O O . PRO A 1 231 ? 17.578 10.632 -15.955 1.00 85.06 231 PRO A O 1
ATOM 1822 N N . TYR A 1 232 ? 19.709 11.183 -16.363 1.00 89.06 232 TYR A N 1
ATOM 1823 C CA . TYR A 1 232 ? 20.123 9.813 -16.669 1.00 89.06 232 TYR A CA 1
ATOM 1824 C C . TYR A 1 232 ? 19.804 8.855 -15.508 1.00 89.06 232 TYR A C 1
ATOM 1826 O O . TYR A 1 232 ? 19.979 9.193 -14.336 1.00 89.06 232 TYR A O 1
ATOM 1834 N N . VAL A 1 233 ? 19.352 7.647 -15.849 1.00 91.69 233 VAL A 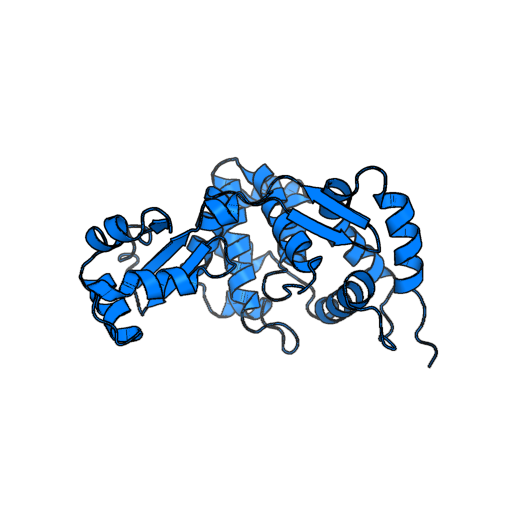N 1
ATOM 1835 C CA . VAL A 1 233 ? 19.113 6.566 -14.889 1.00 91.69 233 VAL A CA 1
ATOM 1836 C C . VAL A 1 233 ? 19.946 5.353 -15.313 1.00 91.69 233 VAL A C 1
ATOM 1838 O O . VAL A 1 233 ? 19.827 4.929 -16.464 1.00 91.69 233 VAL A O 1
ATOM 1841 N N . PRO A 1 234 ? 20.786 4.787 -14.425 1.00 93.06 234 PRO A N 1
ATOM 1842 C CA . PRO A 1 234 ? 21.572 3.595 -14.729 1.00 93.06 234 PRO A CA 1
ATOM 1843 C C . PRO A 1 234 ? 20.711 2.410 -15.210 1.00 93.06 234 PRO A C 1
ATOM 1845 O O . PRO A 1 234 ? 19.678 2.137 -14.591 1.00 93.06 234 PRO A O 1
ATOM 1848 N N . PRO A 1 235 ? 21.142 1.647 -16.237 1.00 93.25 235 PRO A N 1
ATOM 1849 C CA . PRO A 1 235 ? 20.398 0.501 -16.760 1.00 93.25 235 PRO A CA 1
ATOM 1850 C C . PRO A 1 235 ? 19.987 -0.521 -15.696 1.00 93.25 235 PRO A C 1
ATOM 1852 O O . PRO A 1 235 ? 18.860 -1.007 -15.731 1.00 93.25 235 PRO A O 1
ATOM 1855 N N . GLN A 1 236 ? 20.833 -0.795 -14.693 1.00 94.56 236 GLN A N 1
ATOM 1856 C CA . GLN A 1 236 ? 20.456 -1.723 -13.622 1.00 94.56 236 GLN A CA 1
ATOM 1857 C C . GLN A 1 236 ? 19.241 -1.250 -12.802 1.00 94.56 236 GLN A C 1
ATOM 1859 O O . GLN A 1 236 ? 18.468 -2.075 -12.318 1.00 94.56 236 GLN A O 1
ATOM 1864 N N . LEU A 1 237 ? 19.039 0.066 -12.659 1.00 95.50 237 LEU A N 1
ATOM 1865 C CA . LEU A 1 237 ? 17.872 0.617 -11.966 1.00 95.50 237 LEU A CA 1
ATOM 1866 C C . LEU A 1 237 ? 16.627 0.597 -12.852 1.00 95.50 237 LEU A C 1
ATOM 1868 O O . LEU A 1 237 ? 15.529 0.428 -12.329 1.00 95.50 237 LEU A O 1
ATOM 1872 N N . VAL A 1 238 ? 16.790 0.688 -14.176 1.00 95.81 238 VAL A N 1
ATOM 1873 C CA . VAL A 1 238 ? 15.696 0.457 -15.133 1.00 95.81 238 VAL A CA 1
ATOM 1874 C C . VAL A 1 238 ? 15.200 -0.986 -15.034 1.00 95.81 238 VAL A C 1
ATOM 1876 O O . VAL A 1 238 ? 13.996 -1.211 -14.941 1.00 95.81 238 VAL A O 1
ATOM 1879 N N . GLU A 1 239 ? 16.100 -1.970 -14.977 1.00 96.19 239 GLU A N 1
ATOM 1880 C CA . GLU A 1 239 ? 15.692 -3.372 -14.814 1.00 96.19 239 GLU A CA 1
ATOM 1881 C C . GLU A 1 239 ? 15.034 -3.637 -13.459 1.00 96.19 239 GLU A C 1
ATOM 1883 O O . GLU A 1 239 ? 14.007 -4.311 -13.396 1.00 96.19 239 GLU A O 1
ATOM 1888 N N . ARG A 1 240 ? 15.559 -3.064 -12.371 1.00 96.19 240 ARG A N 1
ATOM 1889 C CA . ARG A 1 240 ? 14.924 -3.182 -11.048 1.00 96.19 240 ARG A CA 1
ATOM 1890 C C . ARG A 1 240 ? 13.553 -2.523 -10.995 1.00 96.19 240 ARG A C 1
ATOM 1892 O O . ARG A 1 240 ? 12.639 -3.080 -10.400 1.00 96.19 240 ARG A O 1
ATOM 1899 N N . TRP A 1 241 ? 13.381 -1.382 -11.650 1.00 97.25 241 TRP A N 1
ATOM 1900 C CA . TRP A 1 241 ? 12.071 -0.761 -11.812 1.00 97.25 241 TRP A CA 1
ATOM 1901 C C . TRP A 1 241 ? 11.087 -1.688 -12.535 1.00 97.25 241 TRP A C 1
ATOM 1903 O O . TRP A 1 241 ? 9.977 -1.903 -12.052 1.00 97.25 241 TRP A O 1
ATOM 1913 N N . TRP A 1 242 ? 11.511 -2.330 -13.629 1.00 97.25 242 TRP A N 1
ATOM 1914 C CA . TRP A 1 242 ? 10.687 -3.347 -14.283 1.00 97.25 242 TRP A CA 1
ATOM 1915 C C . TRP A 1 242 ? 10.373 -4.524 -13.362 1.00 97.25 242 TRP A C 1
ATOM 1917 O O . TRP A 1 242 ? 9.230 -4.967 -13.346 1.00 97.25 242 TRP A O 1
ATOM 1927 N N . GLN A 1 243 ? 11.323 -5.013 -12.565 1.00 97.00 243 GLN A N 1
ATOM 1928 C CA . GLN A 1 243 ? 11.069 -6.090 -11.598 1.00 97.00 243 GLN A CA 1
ATOM 1929 C C . GLN A 1 243 ? 9.995 -5.705 -10.570 1.00 97.00 243 GLN A C 1
ATOM 1931 O O . GLN A 1 243 ? 9.144 -6.530 -10.249 1.00 97.00 243 GLN A O 1
ATOM 1936 N N . LEU A 1 244 ? 9.997 -4.451 -10.104 1.00 97.94 244 LEU A N 1
ATOM 1937 C CA . LEU A 1 244 ? 9.017 -3.932 -9.146 1.00 97.94 244 LEU A CA 1
ATOM 1938 C C . LEU A 1 244 ? 7.591 -3.872 -9.713 1.00 97.94 244 LEU A C 1
ATOM 1940 O O . LEU A 1 244 ? 6.624 -4.082 -8.979 1.00 97.94 244 LEU A O 1
ATOM 1944 N N . LEU A 1 245 ? 7.459 -3.599 -11.014 1.00 98.00 245 LEU A N 1
ATOM 1945 C CA . LEU A 1 245 ? 6.164 -3.401 -11.668 1.00 98.00 245 LEU A CA 1
ATOM 1946 C C . LEU A 1 245 ? 5.639 -4.625 -12.418 1.00 98.00 245 LEU A C 1
ATOM 1948 O O . LEU A 1 245 ? 4.430 -4.746 -12.595 1.00 98.00 245 LEU A O 1
ATOM 1952 N N . THR A 1 246 ? 6.522 -5.517 -12.876 1.00 97.88 246 THR A N 1
ATOM 1953 C CA . THR A 1 246 ? 6.170 -6.640 -13.762 1.00 97.88 246 THR A CA 1
ATOM 1954 C C . THR A 1 246 ? 5.025 -7.495 -13.222 1.00 97.88 246 THR A C 1
ATOM 1956 O O . THR A 1 246 ? 4.137 -7.786 -14.018 1.00 97.88 246 THR A O 1
ATOM 1959 N N . PRO A 1 247 ? 4.959 -7.866 -11.926 1.00 98.06 247 PRO A N 1
ATOM 1960 C CA . PRO A 1 247 ? 3.827 -8.642 -11.414 1.00 98.06 247 PRO A CA 1
ATOM 1961 C C . PRO A 1 247 ? 2.479 -7.949 -11.657 1.00 98.06 247 PRO A C 1
ATOM 1963 O O . PRO A 1 247 ? 1.553 -8.559 -12.181 1.00 98.06 247 PRO A O 1
ATOM 1966 N N . SER A 1 248 ? 2.391 -6.653 -11.354 1.00 98.31 248 SER A N 1
ATOM 1967 C CA . SER A 1 248 ? 1.159 -5.868 -11.502 1.00 98.31 248 SER A CA 1
ATOM 1968 C C . SER A 1 248 ? 0.840 -5.558 -12.958 1.00 98.31 248 SER A C 1
ATOM 1970 O O . SER A 1 248 ? -0.315 -5.623 -13.353 1.00 98.31 248 SER A O 1
ATOM 1972 N N . LEU A 1 249 ? 1.852 -5.264 -13.779 1.00 97.50 249 LEU A N 1
ATOM 1973 C CA . LEU A 1 249 ? 1.648 -5.045 -15.210 1.00 97.50 249 LEU A CA 1
ATOM 1974 C C . LEU A 1 249 ? 1.268 -6.340 -15.941 1.00 97.50 249 LEU A C 1
ATOM 1976 O O . LEU A 1 249 ? 0.497 -6.280 -16.887 1.00 97.50 249 LEU A O 1
ATOM 1980 N N . SER A 1 250 ? 1.759 -7.501 -15.497 1.00 97.50 250 SER A N 1
ATOM 1981 C CA . SER A 1 250 ? 1.345 -8.802 -16.050 1.00 97.50 250 SER A CA 1
ATOM 1982 C C . SER A 1 250 ? -0.115 -9.088 -15.722 1.00 97.50 250 SER A C 1
ATOM 1984 O O . SER A 1 250 ? -0.854 -9.523 -16.596 1.00 97.50 250 SER A O 1
ATOM 1986 N N . LEU A 1 251 ? -0.533 -8.801 -14.483 1.00 97.38 251 LEU A N 1
ATOM 1987 C CA . LEU A 1 251 ? -1.932 -8.904 -14.073 1.00 97.38 251 LEU A CA 1
ATOM 1988 C C . LEU A 1 251 ? -2.823 -7.947 -14.883 1.00 97.38 251 LEU A C 1
ATOM 1990 O O . LEU A 1 251 ? -3.881 -8.350 -15.345 1.00 97.38 251 LEU A O 1
ATOM 1994 N N . LEU A 1 252 ? -2.371 -6.704 -15.074 1.00 96.75 252 LEU A N 1
ATOM 1995 C CA . LEU A 1 252 ? -3.104 -5.637 -15.759 1.00 96.75 252 LEU A CA 1
ATOM 1996 C C . LEU A 1 252 ? -3.249 -5.868 -17.270 1.00 96.75 252 LEU A C 1
ATOM 1998 O O . LEU A 1 252 ? -4.318 -5.644 -17.823 1.00 96.75 252 LEU A O 1
ATOM 2002 N N . MET A 1 253 ? -2.156 -6.254 -17.933 1.00 95.69 253 MET A N 1
ATOM 2003 C CA . MET A 1 253 ? -2.024 -6.216 -19.396 1.00 95.69 253 MET A CA 1
ATOM 2004 C C . MET A 1 253 ? -2.030 -7.598 -20.051 1.00 95.69 253 MET A C 1
ATOM 2006 O O . MET A 1 253 ? -2.219 -7.694 -21.259 1.00 95.69 253 MET A O 1
ATOM 2010 N N . GLY A 1 254 ? -1.754 -8.670 -19.300 1.00 94.81 254 GLY A N 1
ATOM 2011 C CA . GLY A 1 254 ? -1.599 -10.010 -19.863 1.00 94.81 254 GLY A CA 1
ATOM 2012 C C . GLY A 1 254 ? -0.592 -10.040 -21.019 1.00 94.81 254 GLY A C 1
ATOM 2013 O O . GLY A 1 254 ? 0.592 -9.737 -20.845 1.00 94.81 254 GLY A O 1
ATOM 2014 N N . GLU A 1 255 ? -1.073 -10.394 -22.210 1.00 92.62 255 GLU A N 1
ATOM 2015 C CA . GLU A 1 255 ? -0.267 -10.534 -23.430 1.00 92.62 255 GLU A CA 1
ATOM 2016 C C . GLU A 1 255 ? 0.323 -9.200 -23.932 1.00 92.62 255 GLU A C 1
ATOM 2018 O O . GLU A 1 255 ? 1.393 -9.190 -24.549 1.00 92.62 255 GLU A O 1
ATOM 2023 N N . ASP A 1 256 ? -0.286 -8.061 -23.584 1.00 94.44 256 ASP A N 1
ATOM 2024 C CA . ASP A 1 256 ? 0.163 -6.732 -24.022 1.00 94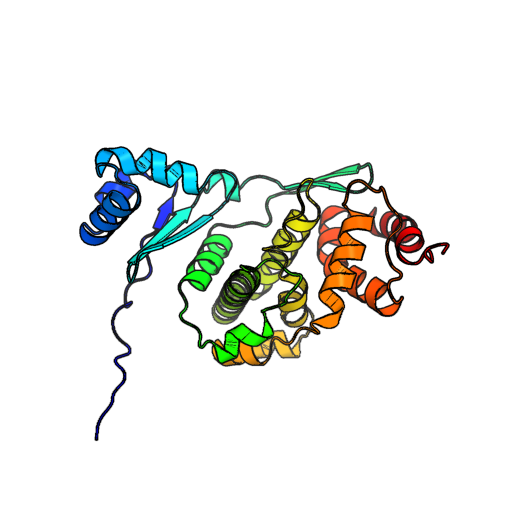.44 256 ASP A CA 1
ATOM 2025 C C . ASP A 1 256 ? 1.416 -6.229 -23.284 1.00 94.44 256 ASP A C 1
ATOM 2027 O O . ASP A 1 256 ? 2.059 -5.256 -23.704 1.00 94.44 256 ASP A O 1
ATOM 2031 N N . LEU A 1 257 ? 1.832 -6.906 -22.207 1.00 96.25 257 LEU A N 1
ATOM 2032 C CA . LEU A 1 257 ? 2.987 -6.499 -21.406 1.00 96.25 257 LEU A CA 1
ATOM 2033 C C . LEU A 1 257 ? 4.290 -6.484 -22.213 1.00 96.25 257 LEU A C 1
ATOM 2035 O O . LEU A 1 257 ? 5.063 -5.526 -22.133 1.00 96.25 257 LEU A O 1
ATOM 2039 N N . ALA A 1 258 ? 4.578 -7.548 -22.963 1.00 95.88 258 ALA A N 1
ATOM 2040 C CA . ALA A 1 258 ? 5.831 -7.666 -23.705 1.00 95.88 258 ALA A CA 1
ATOM 2041 C C . ALA A 1 258 ? 6.022 -6.521 -24.725 1.00 95.88 258 ALA A C 1
ATOM 2043 O O . ALA A 1 258 ? 7.052 -5.832 -24.655 1.00 95.88 258 ALA A O 1
ATOM 2044 N N . PRO A 1 259 ? 5.053 -6.237 -25.623 1.00 94.38 259 PRO A N 1
ATOM 2045 C CA . PRO A 1 259 ? 5.177 -5.114 -26.548 1.00 94.38 259 PRO A CA 1
ATOM 2046 C C . PRO A 1 259 ? 5.172 -3.757 -25.825 1.00 94.38 259 PRO A C 1
ATOM 2048 O O . PRO A 1 259 ? 5.912 -2.853 -26.227 1.00 94.38 259 PRO A O 1
ATOM 2051 N N . TYR A 1 260 ? 4.411 -3.597 -24.735 1.00 94.75 260 TYR A N 1
ATOM 2052 C CA . TYR A 1 260 ? 4.446 -2.383 -23.913 1.00 94.75 260 TYR A CA 1
ATOM 2053 C C . TYR A 1 260 ? 5.840 -2.126 -23.319 1.00 94.75 260 TYR A C 1
ATOM 2055 O O . TYR A 1 260 ? 6.401 -1.037 -23.495 1.00 94.75 260 TYR A O 1
ATOM 2063 N N . ARG A 1 261 ? 6.441 -3.137 -22.677 1.00 94.94 261 ARG A N 1
ATOM 2064 C CA . ARG A 1 261 ? 7.782 -3.051 -22.084 1.00 94.94 261 ARG A CA 1
ATOM 2065 C C . ARG A 1 261 ? 8.824 -2.693 -23.130 1.00 94.94 261 ARG A C 1
ATOM 2067 O O . ARG A 1 261 ? 9.645 -1.818 -22.874 1.00 94.94 261 ARG A O 1
ATOM 2074 N N . GLN A 1 262 ? 8.779 -3.304 -24.314 1.00 92.50 262 GLN A N 1
ATOM 2075 C CA . GLN A 1 262 ? 9.737 -3.010 -25.382 1.00 92.50 262 GLN A CA 1
ATOM 2076 C C . GLN A 1 262 ? 9.698 -1.532 -25.808 1.00 92.50 262 GLN A C 1
ATOM 2078 O O . GLN A 1 262 ? 10.752 -0.923 -26.008 1.00 92.50 262 GLN A O 1
ATOM 2083 N N . ARG A 1 263 ? 8.501 -0.939 -25.926 1.00 90.75 263 ARG A N 1
ATOM 2084 C CA . ARG A 1 263 ? 8.341 0.486 -26.265 1.00 90.75 263 ARG A CA 1
ATOM 2085 C C . ARG A 1 263 ? 8.846 1.395 -25.145 1.00 90.75 263 ARG A C 1
ATOM 2087 O O . ARG A 1 263 ? 9.620 2.312 -25.407 1.00 90.75 263 ARG A O 1
ATOM 2094 N N . GLN A 1 264 ? 8.439 1.122 -23.906 1.00 90.62 264 GLN A N 1
ATOM 2095 C CA . GLN A 1 264 ? 8.770 1.957 -22.748 1.00 90.62 264 GLN A CA 1
ATOM 2096 C C . GLN A 1 264 ? 10.244 1.876 -22.349 1.00 90.62 264 GLN A C 1
ATOM 2098 O O . GLN A 1 264 ? 10.847 2.886 -21.993 1.00 90.62 264 GLN A O 1
ATOM 2103 N N . HIS A 1 265 ? 10.862 0.698 -22.455 1.00 89.25 265 HIS A N 1
ATOM 2104 C CA . HIS A 1 265 ? 12.266 0.501 -22.095 1.00 89.25 265 HIS A CA 1
ATOM 2105 C C . HIS A 1 265 ? 13.190 1.431 -22.884 1.00 89.25 265 HIS A C 1
ATOM 2107 O O . HIS A 1 265 ? 14.030 2.099 -22.287 1.00 89.25 265 HIS A O 1
ATOM 2113 N N . ARG A 1 266 ? 12.949 1.589 -24.195 1.00 82.94 266 ARG A N 1
ATOM 2114 C CA . ARG A 1 266 ? 13.700 2.521 -25.057 1.00 82.94 266 ARG A CA 1
ATOM 2115 C C . ARG A 1 266 ? 13.636 3.967 -24.559 1.00 82.94 266 ARG A C 1
ATOM 2117 O O . ARG A 1 266 ? 14.647 4.661 -24.592 1.00 82.94 266 ARG A O 1
ATOM 2124 N N . LEU A 1 267 ? 12.474 4.403 -24.070 1.00 81.88 267 LEU A N 1
ATOM 2125 C CA . LEU A 1 267 ? 12.277 5.746 -23.511 1.00 81.88 267 LEU A CA 1
ATOM 2126 C C . LEU A 1 267 ? 12.984 5.919 -22.159 1.00 81.88 267 LEU A C 1
ATOM 2128 O O . LEU A 1 267 ? 13.432 7.013 -21.825 1.00 81.88 267 LEU A O 1
ATOM 2132 N N . MET A 1 268 ? 13.109 4.843 -21.381 1.00 86.25 268 MET A N 1
ATOM 2133 C CA . MET A 1 268 ? 13.756 4.866 -20.067 1.00 86.25 268 MET A CA 1
ATOM 2134 C C . MET A 1 268 ? 15.284 4.875 -20.142 1.00 86.25 268 MET A C 1
ATOM 2136 O O . MET A 1 268 ? 15.917 5.511 -19.298 1.00 86.25 268 MET A O 1
ATOM 2140 N N . VAL A 1 269 ? 15.870 4.181 -21.126 1.00 81.44 269 VAL A N 1
ATOM 2141 C CA . VAL A 1 269 ? 17.332 4.089 -21.310 1.00 81.44 269 VAL A CA 1
ATOM 2142 C C . VAL A 1 269 ? 17.907 5.179 -22.215 1.00 81.44 269 VAL A C 1
ATOM 2144 O O . VAL A 1 269 ? 19.130 5.295 -22.324 1.00 81.44 269 VAL A O 1
ATOM 2147 N N . ALA A 1 270 ? 17.057 5.981 -22.864 1.00 68.75 270 ALA A N 1
ATOM 2148 C CA . ALA A 1 270 ? 17.503 7.110 -23.667 1.00 68.75 270 ALA A CA 1
ATOM 2149 C C . ALA A 1 270 ? 18.360 8.054 -22.806 1.00 68.75 270 ALA A C 1
ATOM 2151 O O . ALA A 1 270 ? 17.932 8.540 -21.755 1.00 68.75 270 ALA A O 1
ATOM 2152 N N . LYS A 1 271 ? 19.604 8.286 -23.239 1.00 60.59 271 LYS A N 1
ATOM 2153 C CA . LYS A 1 271 ? 20.495 9.256 -22.597 1.00 60.59 271 LYS A CA 1
ATOM 2154 C C . LYS A 1 271 ? 19.868 10.641 -22.751 1.00 60.59 271 LYS A C 1
ATOM 2156 O O . LYS A 1 271 ? 19.426 10.982 -23.845 1.00 60.59 271 LYS A O 1
ATOM 2161 N N . SER A 1 272 ? 19.842 11.429 -21.674 1.00 52.66 272 SER A N 1
ATOM 2162 C CA . SER A 1 272 ? 19.597 12.868 -21.798 1.00 52.66 272 SER A CA 1
ATOM 2163 C C . SER A 1 272 ? 20.627 13.400 -22.788 1.00 52.66 272 SER A C 1
ATOM 2165 O O . SER A 1 272 ? 21.827 13.233 -22.557 1.00 52.66 272 SER A O 1
ATOM 2167 N N . ALA A 1 273 ? 20.167 13.943 -23.913 1.00 45.66 273 ALA A N 1
ATOM 2168 C CA . ALA A 1 273 ? 21.007 14.750 -24.778 1.00 45.66 273 ALA A CA 1
ATOM 2169 C C . ALA A 1 273 ? 21.293 16.038 -23.998 1.00 45.66 273 ALA A C 1
ATOM 2171 O O . ALA A 1 273 ? 20.482 16.960 -24.008 1.00 45.66 273 ALA A O 1
ATOM 2172 N N . ASN A 1 274 ? 22.372 16.018 -23.220 1.00 41.28 274 ASN A N 1
ATOM 2173 C CA . ASN A 1 274 ? 23.006 17.232 -22.726 1.00 41.28 274 ASN A CA 1
ATOM 2174 C C . ASN A 1 274 ? 24.016 17.686 -23.772 1.00 41.28 274 ASN A C 1
ATOM 2176 O O . ASN A 1 274 ? 24.791 16.811 -24.226 1.00 41.28 274 ASN A O 1
#

Foldseek 3Di:
DDDPPDPDDPPDAAAEEELVCQVVSLVVDPPVVLVQQCVVVVHDSVPVSVVVVVVCVLHQWAWDDDPLHIYIYGHQVSQQDWQWFCFPNDTFTGTHLGDPLLRVQLNSQLVDDDDPVLLVLQDAPPADRQLSSLLSSLLSSCLVCLLVVNNVSLLSLLLVLLSCCLHQDGDRSNNNLQQSVVCVVDPVSSVCSNVDDSSVSSVPSHDDRVLSVVLVLLSCCGRNPNDDQTAADDPVSLVVSCVSCVSNCCVGPPVCSVVSCVVSSCSNRDHRPD

Organism: NCBI:txid2569538